Protein AF-A0A2P2HYK1-F1 (afdb_monomer_lite)

Sequence (324 aa):
NAIFKSIALSILTCFVRIEPKISTFYCLIPDLLCIVTDPQLHDNDATLIQDALHCLEGIAAHKSGRQAIISQEGLTTIVDVYMLENFSQEFALKILITIMNAEISDCWLHAPDAFTKLVSHMCQEFCTNQSERKFELCLPLMEVLHSMPNSVPGDDGYEWQKQLHQGLSDIILSKLSKEQRYKGLQLAAVALDNLGATWVVSGGPKGHQLMLIMAHLACVEVRMSLENETFEKIIELASQTTSCYSILENAIKFLVNGAVEMEEKQKQQLYAALKGAFNAVLLFLKSVTEEMFHTSNKSTQLFVCATIRVLGAWLAEETAANKA

Radius of gyration: 22.97 Å; chains: 1; bounding box: 65×46×58 Å

InterPro domains:
  IPR008709 Neurochondrin [PF05536] (3-322)
  IPR008709 Neurochondrin [PTHR13109] (3-321)
  IPR011989 Armadillo-like helical [G3DSA:1.25.10.10] (7-322)
  IPR016024 Armadillo-type fold [SSF48371] (9-285)

pLDDT: mean 88.62, std 10.01, range [41.28, 98.12]

Secondary structure (DSSP, 8-state):
-HHHHHHHHHHHHHHHTSTTSGGGGGGGHHHHHHHHH-HHHHHH-HHHHHHHHHHHHHHHTSHHHHHHHHHTTHHHHHHHHHTT-STTHHHHHHHHHHHHTTSTTTTTTT-HHHHHHHHHHHHHHHHH--STHHHHTHHHHHHHHHT--TTS-SSTT-HHHHHHHHHHHHHHTS---HHHHHHHHHHHHHHHHHHHHHHHHTTHHHHHHHHHHHHHHHHHHHHHHHTT--HHHHHHTHHHHHHHHHHHHHHHHHHHTT-S---HHHHHHHHHHHHHHHHHHHHHHHHHHHTT--TTSHHHHHHHHHHHHHHHHHHHHHHHHTT-

Structure (mmCIF, N/CA/C/O backbone):
data_AF-A0A2P2HYK1-F1
#
_entry.id   AF-A0A2P2HYK1-F1
#
loop_
_atom_site.group_PDB
_atom_site.id
_atom_site.type_symbol
_atom_site.label_atom_id
_atom_site.label_alt_id
_atom_site.label_comp_id
_atom_site.label_asym_id
_atom_site.label_entity_id
_atom_site.label_seq_id
_atom_site.pdbx_PDB_ins_code
_atom_site.Cartn_x
_atom_site.Cartn_y
_atom_site.Cartn_z
_atom_site.occupancy
_atom_site.B_iso_or_equiv
_atom_site.auth_seq_id
_atom_site.auth_comp_id
_atom_site.auth_asym_id
_atom_site.auth_atom_id
_atom_site.pdbx_PDB_model_num
ATOM 1 N N . ASN A 1 1 ? 31.340 1.651 -29.568 1.00 62.81 1 ASN A N 1
ATOM 2 C CA . ASN A 1 1 ? 32.027 2.749 -28.864 1.00 62.81 1 ASN A CA 1
ATOM 3 C C . ASN A 1 1 ? 31.087 3.245 -27.768 1.00 62.81 1 ASN A C 1
ATOM 5 O O . ASN A 1 1 ? 30.179 4.013 -28.062 1.00 62.81 1 ASN A O 1
ATOM 9 N N . ALA A 1 2 ? 31.220 2.666 -26.571 1.00 67.81 2 ALA A N 1
ATOM 10 C CA . ALA A 1 2 ? 30.317 2.823 -25.421 1.00 67.81 2 ALA A CA 1
ATOM 11 C C . ALA A 1 2 ? 30.062 4.292 -25.045 1.00 67.81 2 ALA A C 1
ATOM 13 O O . ALA A 1 2 ? 28.920 4.713 -24.883 1.00 67.81 2 ALA A O 1
ATOM 14 N N . ILE A 1 3 ? 31.125 5.099 -25.072 1.00 75.12 3 ILE A N 1
ATOM 15 C CA . ILE A 1 3 ? 31.099 6.524 -24.720 1.00 75.12 3 ILE A CA 1
ATOM 16 C C . ILE A 1 3 ? 30.088 7.306 -25.571 1.00 75.12 3 ILE A C 1
ATOM 18 O O . ILE A 1 3 ? 29.304 8.085 -25.041 1.00 75.12 3 ILE A O 1
ATOM 22 N N . PHE A 1 4 ? 30.042 7.078 -26.888 1.00 81.44 4 PHE A N 1
ATOM 23 C CA . PHE A 1 4 ? 29.087 7.783 -27.752 1.00 81.44 4 PHE A CA 1
ATOM 24 C C . PHE A 1 4 ? 27.635 7.351 -27.517 1.00 81.44 4 PHE A C 1
ATOM 26 O O . PHE A 1 4 ? 26.737 8.171 -27.689 1.00 81.44 4 PHE A O 1
ATOM 33 N N . LYS A 1 5 ? 27.398 6.095 -27.110 1.00 82.38 5 LYS A N 1
ATOM 34 C CA . LYS A 1 5 ? 26.052 5.620 -26.764 1.00 82.38 5 LYS A CA 1
ATOM 35 C C . LYS A 1 5 ? 25.565 6.263 -25.463 1.00 82.38 5 LYS A C 1
ATOM 37 O O . LYS A 1 5 ? 24.463 6.797 -25.449 1.00 82.38 5 LYS A O 1
ATOM 42 N N . SER A 1 6 ? 26.402 6.290 -24.425 1.00 80.12 6 SER A N 1
ATOM 43 C CA . SER A 1 6 ? 26.075 6.947 -23.149 1.00 80.12 6 SER A CA 1
ATOM 44 C C . SER A 1 6 ? 25.837 8.453 -23.329 1.00 80.12 6 SER A C 1
ATOM 46 O O . SER A 1 6 ? 24.812 8.971 -22.893 1.00 80.12 6 SER A O 1
ATOM 48 N N . ILE A 1 7 ? 26.682 9.157 -24.099 1.00 84.25 7 ILE A N 1
ATOM 49 C CA . ILE A 1 7 ? 26.448 10.577 -24.424 1.00 84.25 7 ILE A CA 1
ATOM 50 C C . ILE A 1 7 ? 25.109 10.766 -25.155 1.00 84.25 7 ILE A C 1
ATOM 52 O O . ILE A 1 7 ? 24.359 11.688 -24.833 1.00 84.25 7 ILE A O 1
ATOM 56 N N . ALA A 1 8 ? 24.788 9.903 -26.124 1.00 85.75 8 ALA A N 1
ATOM 57 C CA . ALA A 1 8 ? 23.521 9.982 -26.846 1.00 85.75 8 ALA A CA 1
ATOM 58 C C . ALA A 1 8 ? 22.312 9.784 -25.916 1.00 85.75 8 ALA A C 1
ATOM 60 O O . ALA A 1 8 ? 21.354 10.549 -26.015 1.00 85.75 8 ALA A O 1
ATOM 61 N N . LEU A 1 9 ? 22.367 8.823 -24.987 1.00 85.69 9 LEU A N 1
ATOM 62 C CA . LEU A 1 9 ? 21.301 8.597 -24.006 1.00 85.69 9 LEU A CA 1
ATOM 63 C C . LEU A 1 9 ? 21.205 9.717 -22.963 1.00 85.69 9 LEU A C 1
ATOM 65 O O . LEU A 1 9 ? 20.103 10.122 -22.602 1.00 85.69 9 LEU A O 1
ATOM 69 N N . SER A 1 10 ? 22.328 10.289 -22.534 1.00 83.19 10 SER A N 1
ATOM 70 C CA . SER A 1 10 ? 22.342 11.474 -21.669 1.00 83.19 10 SER A CA 1
ATOM 71 C C . SER A 1 10 ? 21.636 12.660 -22.338 1.00 83.19 10 SER A C 1
ATOM 73 O O . SER A 1 10 ? 20.780 13.309 -21.737 1.00 83.19 10 SER A O 1
ATOM 75 N N . ILE A 1 11 ? 21.935 12.915 -23.617 1.00 83.69 11 ILE A N 1
ATOM 76 C CA . ILE A 1 11 ? 21.257 13.951 -24.409 1.00 83.69 11 ILE A CA 1
ATOM 77 C C . ILE A 1 11 ? 19.768 13.617 -24.568 1.00 83.69 11 ILE A C 1
ATOM 79 O O . ILE A 1 11 ? 18.919 14.492 -24.390 1.00 83.69 11 ILE A O 1
ATOM 83 N N . LEU A 1 12 ? 19.438 12.359 -24.870 1.00 85.25 12 LEU A N 1
ATOM 84 C CA . LEU A 1 12 ? 18.057 11.900 -25.007 1.00 85.25 12 LEU A CA 1
ATOM 85 C C . LEU A 1 12 ? 17.265 12.095 -23.711 1.00 85.25 12 LEU A C 1
ATOM 87 O O . LEU A 1 12 ? 16.146 12.597 -23.771 1.00 85.25 12 LEU A O 1
ATOM 91 N N . THR A 1 13 ? 17.857 11.787 -22.554 1.00 82.12 13 THR A N 1
ATOM 92 C CA . THR A 1 13 ? 17.252 11.970 -21.224 1.00 82.12 13 THR A CA 1
ATOM 93 C C . THR A 1 13 ? 16.791 13.414 -21.015 1.00 82.12 13 THR A C 1
ATOM 95 O O . THR A 1 13 ? 15.691 13.653 -20.516 1.00 82.12 13 THR A O 1
ATOM 98 N N . CYS A 1 14 ? 17.593 14.392 -21.447 1.00 81.38 14 CYS A N 1
ATOM 99 C CA . CYS A 1 14 ? 17.219 15.805 -21.390 1.00 81.38 14 CYS A CA 1
ATOM 100 C C . CYS A 1 14 ? 15.993 16.118 -22.260 1.00 81.38 14 CYS A C 1
ATOM 102 O O . CYS A 1 14 ? 15.148 16.913 -21.860 1.00 81.38 14 CYS A O 1
ATOM 104 N N . PHE A 1 15 ? 15.873 15.493 -23.435 1.00 82.62 15 PHE A N 1
ATOM 105 C CA . PHE A 1 15 ? 14.758 15.733 -24.354 1.00 82.62 15 PHE A CA 1
ATOM 106 C C . PHE A 1 15 ? 13.473 15.015 -23.953 1.00 82.62 15 PHE A C 1
ATOM 108 O O . PHE A 1 15 ? 12.399 15.595 -24.093 1.00 82.62 15 PHE A O 1
ATOM 115 N N . VAL A 1 16 ? 13.555 13.787 -23.432 1.00 82.69 16 VAL A N 1
ATOM 116 C CA . VAL A 1 16 ? 12.356 13.046 -23.007 1.00 82.69 16 VAL A CA 1
ATOM 117 C C . VAL A 1 16 ? 11.699 13.653 -21.771 1.00 82.69 16 VAL A C 1
ATOM 119 O O . VAL A 1 16 ? 10.548 13.357 -21.505 1.00 82.69 16 VAL A O 1
ATOM 122 N N . ARG A 1 17 ? 12.380 14.540 -21.038 1.00 78.25 17 ARG A N 1
ATOM 123 C CA . ARG A 1 17 ? 11.798 15.272 -19.901 1.00 78.25 17 ARG A CA 1
ATOM 124 C C . ARG A 1 17 ? 11.087 16.576 -20.303 1.00 78.25 17 ARG A C 1
ATOM 126 O O . ARG A 1 17 ? 10.569 17.270 -19.432 1.00 78.25 17 ARG A O 1
ATOM 133 N N . ILE A 1 18 ? 11.080 16.945 -21.591 1.00 76.50 18 ILE A N 1
ATOM 134 C CA . ILE A 1 18 ? 10.559 18.231 -22.087 1.00 76.50 18 ILE A CA 1
ATOM 135 C C . ILE A 1 18 ? 9.399 18.004 -23.077 1.00 76.50 18 ILE A C 1
ATOM 137 O O . ILE A 1 18 ? 9.571 17.433 -24.156 1.00 76.50 18 ILE A O 1
ATOM 141 N N . GLU A 1 19 ? 8.208 18.524 -22.761 1.00 69.94 19 GLU A N 1
ATOM 142 C CA . GLU A 1 19 ? 7.095 18.636 -23.721 1.00 69.94 19 GLU A CA 1
ATOM 143 C C . GLU A 1 19 ? 7.349 19.767 -24.741 1.00 69.94 19 GLU A C 1
ATOM 145 O O . GLU A 1 19 ? 7.990 20.760 -24.390 1.00 69.94 19 GLU A O 1
ATOM 150 N N . PRO A 1 20 ? 6.878 19.673 -26.009 1.00 62.88 20 PRO A N 1
ATOM 151 C CA . PRO A 1 20 ? 5.816 18.789 -26.516 1.00 62.88 20 PRO A CA 1
ATOM 152 C C . PRO A 1 20 ? 6.270 17.666 -27.477 1.00 62.88 20 PRO A C 1
ATOM 154 O O . PRO A 1 20 ? 5.433 17.062 -28.142 1.00 62.88 20 PRO A O 1
ATOM 157 N N . LYS A 1 21 ? 7.574 17.386 -27.617 1.00 72.06 21 LYS A N 1
ATOM 158 C CA . LYS A 1 21 ? 8.098 16.471 -28.664 1.00 72.06 21 LYS A CA 1
ATOM 159 C C . LYS A 1 21 ? 8.463 15.066 -28.182 1.00 72.06 21 LYS A C 1
ATOM 161 O O . LYS A 1 21 ? 9.055 14.303 -28.942 1.00 72.06 21 LYS A O 1
ATOM 166 N N . ILE A 1 22 ? 8.105 14.710 -26.951 1.00 80.50 22 ILE A N 1
ATOM 167 C CA . ILE A 1 22 ? 8.463 13.416 -26.365 1.00 80.50 22 ILE A CA 1
ATOM 168 C C . ILE A 1 22 ? 7.938 12.220 -27.178 1.00 80.50 22 ILE A C 1
ATOM 170 O O . ILE A 1 22 ? 8.611 11.198 -27.282 1.00 80.50 22 ILE A O 1
ATOM 174 N N . SER A 1 23 ? 6.775 12.365 -27.818 1.00 83.12 23 SER A N 1
ATOM 175 C CA . SER A 1 23 ? 6.132 11.304 -28.602 1.00 83.12 23 SER A CA 1
ATOM 176 C C . SER A 1 23 ? 6.973 10.807 -29.776 1.00 83.12 23 SER A C 1
ATOM 178 O O . SER A 1 23 ? 6.880 9.637 -30.140 1.00 83.12 23 SER A O 1
ATOM 180 N N . THR A 1 24 ? 7.856 11.648 -30.318 1.00 84.00 24 THR A N 1
ATOM 181 C CA . THR A 1 24 ? 8.813 11.265 -31.365 1.00 84.00 24 THR A CA 1
ATOM 182 C C . THR A 1 24 ? 9.825 10.222 -30.880 1.00 84.00 24 THR A C 1
ATOM 184 O O . THR A 1 24 ? 10.390 9.504 -31.697 1.00 84.00 24 THR A O 1
ATOM 187 N N . PHE A 1 25 ? 10.052 10.117 -29.567 1.00 86.12 25 PHE A N 1
ATOM 188 C CA . PHE A 1 25 ? 11.038 9.209 -28.979 1.00 86.12 25 PHE A CA 1
ATOM 189 C C . PHE A 1 25 ? 10.440 7.882 -28.490 1.00 86.12 25 PHE A C 1
ATOM 191 O O . PHE A 1 25 ? 11.187 7.005 -28.071 1.00 86.12 25 PHE A O 1
ATOM 198 N N . TYR A 1 26 ? 9.119 7.677 -28.573 1.00 90.75 26 TYR A N 1
ATOM 199 C CA . TYR A 1 26 ? 8.491 6.422 -28.126 1.00 90.75 26 TYR A CA 1
ATOM 200 C C . TYR A 1 26 ? 8.853 5.210 -28.987 1.00 90.75 26 TYR A C 1
ATOM 202 O O . TYR A 1 26 ? 8.735 4.080 -28.522 1.00 90.75 26 TYR A O 1
ATOM 210 N N . CYS A 1 27 ? 9.328 5.426 -30.216 1.00 90.31 27 CYS A N 1
ATOM 211 C CA . CYS A 1 27 ? 9.876 4.356 -31.048 1.00 90.31 27 CYS A CA 1
ATOM 212 C C . CYS A 1 27 ? 11.190 3.776 -30.502 1.00 90.31 27 CYS A C 1
ATOM 214 O O . CYS A 1 27 ? 11.568 2.693 -30.925 1.00 90.31 27 CYS A O 1
ATOM 216 N N . LEU A 1 28 ? 11.864 4.473 -29.576 1.00 92.44 28 LEU A N 1
ATOM 217 C CA . LEU A 1 28 ? 13.115 4.027 -28.955 1.00 92.44 28 LEU A CA 1
ATOM 218 C C . LEU A 1 28 ? 12.890 3.141 -27.726 1.00 92.44 28 LEU A C 1
ATOM 220 O O . LEU A 1 28 ? 13.847 2.576 -27.210 1.00 92.44 28 LEU A O 1
ATOM 224 N N . ILE A 1 29 ? 11.653 3.025 -27.229 1.00 95.56 29 ILE A N 1
ATOM 225 C CA . ILE A 1 29 ? 11.339 2.200 -26.054 1.00 95.56 29 ILE A CA 1
ATOM 226 C C . ILE A 1 29 ? 11.861 0.760 -26.209 1.00 95.56 29 ILE A C 1
ATOM 228 O O . ILE A 1 29 ? 12.522 0.310 -25.276 1.00 95.56 29 ILE A O 1
ATOM 232 N N . PRO A 1 30 ? 11.690 0.051 -27.345 1.00 95.81 30 PRO A N 1
ATOM 233 C CA . PRO A 1 30 ? 12.188 -1.317 -27.483 1.00 95.81 30 PRO A CA 1
ATOM 234 C C . PRO A 1 30 ? 13.713 -1.385 -27.377 1.00 95.81 30 PRO A C 1
ATOM 236 O O . PRO A 1 30 ? 14.242 -2.255 -26.695 1.00 95.81 30 PRO A O 1
ATOM 239 N N . ASP A 1 31 ? 14.424 -0.425 -27.977 1.00 94.31 31 ASP A N 1
ATOM 240 C CA . ASP A 1 31 ? 15.885 -0.353 -27.897 1.00 94.31 31 ASP A CA 1
ATOM 241 C C . ASP A 1 31 ? 16.356 -0.097 -26.458 1.00 94.31 31 ASP A C 1
ATOM 243 O O . ASP A 1 31 ? 17.309 -0.722 -25.993 1.00 94.31 31 ASP A O 1
ATOM 247 N N . LEU A 1 32 ? 15.674 0.795 -25.730 1.00 95.38 32 LEU A N 1
ATOM 248 C CA . LEU A 1 32 ? 15.954 1.063 -24.318 1.00 95.38 32 LEU A CA 1
ATOM 249 C C . LEU A 1 32 ? 15.716 -0.186 -23.459 1.00 95.38 32 LEU A C 1
ATOM 251 O O . LEU A 1 32 ? 16.549 -0.508 -22.616 1.00 95.38 32 LEU A O 1
ATOM 255 N N . LEU A 1 33 ? 14.624 -0.914 -23.706 1.00 95.50 33 LEU A N 1
ATOM 256 C CA . LEU A 1 33 ? 14.301 -2.174 -23.032 1.00 95.50 33 LEU A CA 1
ATOM 257 C C . LEU A 1 33 ? 15.344 -3.272 -23.317 1.00 95.50 33 LEU A C 1
ATOM 259 O O . LEU A 1 33 ? 15.739 -4.002 -22.406 1.00 95.50 33 LEU A O 1
ATOM 263 N N . CYS A 1 34 ? 15.857 -3.353 -24.549 1.00 94.00 34 CYS A N 1
ATOM 264 C CA . CYS A 1 34 ? 16.959 -4.254 -24.891 1.00 94.00 34 CYS A CA 1
ATOM 265 C C . CYS A 1 34 ? 18.262 -3.888 -24.167 1.00 94.00 34 CYS A C 1
ATOM 267 O O . CYS A 1 34 ? 18.977 -4.779 -23.722 1.00 94.00 34 CYS A O 1
ATOM 269 N N . ILE A 1 35 ? 18.578 -2.595 -24.024 1.00 93.12 35 ILE A N 1
ATOM 270 C CA . ILE A 1 35 ? 19.793 -2.154 -23.320 1.00 93.12 35 ILE A CA 1
ATOM 271 C C . ILE A 1 35 ? 19.748 -2.561 -21.844 1.00 93.12 35 ILE A C 1
ATOM 273 O O . ILE A 1 35 ? 20.737 -3.068 -21.325 1.00 93.12 35 ILE A O 1
ATOM 277 N N . VAL A 1 36 ? 18.618 -2.354 -21.162 1.00 93.56 36 VAL A N 1
ATOM 278 C CA . VAL A 1 36 ? 18.519 -2.606 -19.711 1.00 93.56 36 VAL A CA 1
ATOM 279 C C . VAL A 1 36 ? 18.476 -4.088 -19.341 1.00 93.56 36 VAL A C 1
ATOM 281 O O . VAL A 1 36 ? 18.631 -4.419 -18.171 1.00 93.56 36 VAL A O 1
ATOM 284 N N . THR A 1 37 ? 18.262 -4.971 -20.317 1.00 91.56 37 THR A N 1
ATOM 285 C CA . THR A 1 37 ? 18.234 -6.426 -20.119 1.00 91.56 37 THR A CA 1
ATOM 286 C C . THR A 1 37 ? 19.481 -7.139 -20.629 1.00 91.56 37 THR A C 1
ATOM 288 O O . THR A 1 37 ? 19.586 -8.350 -20.445 1.00 91.56 37 THR A O 1
ATOM 291 N N . ASP A 1 38 ? 20.429 -6.431 -21.254 1.00 90.19 38 ASP A N 1
ATOM 292 C CA . ASP A 1 38 ? 21.631 -7.038 -21.828 1.00 90.19 38 ASP A CA 1
ATOM 293 C C . ASP A 1 38 ? 22.619 -7.474 -20.724 1.00 90.19 38 ASP A C 1
ATOM 295 O O . ASP A 1 38 ? 23.274 -6.623 -20.106 1.00 90.19 38 ASP A O 1
ATOM 299 N N . PRO A 1 39 ? 22.817 -8.793 -20.507 1.00 84.56 39 PRO A N 1
ATOM 300 C CA . PRO A 1 39 ? 23.724 -9.309 -19.482 1.00 84.56 39 PRO A CA 1
ATOM 301 C C . PRO A 1 39 ? 25.164 -8.824 -19.664 1.00 84.56 39 PRO A C 1
ATOM 303 O O . PRO A 1 39 ? 25.888 -8.649 -18.689 1.00 84.56 39 PRO A O 1
ATOM 306 N N . GLN A 1 40 ? 25.591 -8.582 -20.908 1.00 84.56 40 GLN A N 1
ATOM 307 C CA . GLN A 1 40 ? 26.966 -8.183 -21.208 1.00 84.56 40 GLN A CA 1
ATOM 308 C C . GLN A 1 40 ? 27.266 -6.759 -20.741 1.00 84.56 40 GLN A C 1
ATOM 310 O O . GLN A 1 40 ? 28.427 -6.436 -20.480 1.00 84.56 40 GLN A O 1
ATOM 315 N N . LEU A 1 41 ? 26.246 -5.904 -20.640 1.00 83.25 41 LEU A N 1
ATOM 316 C CA . LEU A 1 41 ? 26.411 -4.522 -20.201 1.00 83.25 41 LEU A CA 1
ATOM 317 C C . LEU A 1 41 ? 26.512 -4.408 -18.679 1.00 83.25 41 LEU A C 1
ATOM 319 O O . LEU A 1 41 ? 27.171 -3.488 -18.203 1.00 83.25 41 LEU A O 1
ATOM 323 N N . HIS A 1 42 ? 25.948 -5.347 -17.914 1.00 76.75 42 HIS A N 1
ATOM 324 C CA . HIS A 1 42 ? 26.009 -5.302 -16.449 1.00 76.75 42 HIS A CA 1
ATOM 325 C C . HIS A 1 42 ? 27.447 -5.353 -15.913 1.00 76.75 42 HIS A C 1
ATOM 327 O O . HIS A 1 42 ? 27.759 -4.640 -14.960 1.00 76.75 42 HIS A O 1
ATOM 333 N N . ASP A 1 43 ? 28.329 -6.112 -16.568 1.00 75.12 43 ASP A N 1
ATOM 334 C CA . ASP A 1 43 ? 29.733 -6.243 -16.159 1.00 75.12 43 ASP A CA 1
ATOM 335 C C . ASP A 1 43 ? 30.660 -5.205 -16.815 1.00 75.12 43 ASP A C 1
ATOM 337 O O . ASP A 1 43 ? 31.726 -4.895 -16.282 1.00 75.12 43 ASP A O 1
ATOM 341 N N . ASN A 1 44 ? 30.278 -4.667 -17.979 1.00 76.81 44 ASN A N 1
ATOM 342 C CA . ASN A 1 44 ? 31.187 -3.893 -18.833 1.00 76.81 44 ASN A CA 1
ATOM 343 C C . ASN A 1 44 ? 30.804 -2.414 -19.008 1.00 76.81 44 ASN A C 1
ATOM 345 O O . ASN A 1 44 ? 31.671 -1.608 -19.345 1.00 76.81 44 ASN A O 1
ATOM 349 N N . ASP A 1 45 ? 29.530 -2.048 -18.832 1.00 82.25 45 ASP A N 1
ATOM 350 C CA . ASP A 1 45 ? 29.010 -0.707 -19.132 1.00 82.25 45 ASP A CA 1
ATOM 351 C C . ASP A 1 45 ? 27.713 -0.403 -18.353 1.00 82.25 45 ASP A C 1
ATOM 353 O O . ASP A 1 45 ? 26.662 -0.086 -18.917 1.00 82.25 45 ASP A O 1
ATOM 357 N N . ALA A 1 46 ? 27.785 -0.491 -17.021 1.00 85.88 46 ALA A N 1
ATOM 358 C CA . ALA A 1 46 ? 26.666 -0.178 -16.124 1.00 85.88 46 ALA A CA 1
ATOM 359 C C . ALA A 1 46 ? 26.112 1.249 -16.322 1.00 85.88 46 ALA A C 1
ATOM 361 O O . ALA A 1 46 ? 24.922 1.495 -16.115 1.00 85.88 46 ALA A O 1
ATOM 362 N N . THR A 1 47 ? 26.956 2.181 -16.775 1.00 87.12 47 THR A N 1
ATOM 363 C CA . THR A 1 47 ? 26.563 3.550 -17.126 1.00 87.12 47 THR A CA 1
ATOM 364 C C . THR A 1 47 ? 25.541 3.595 -18.253 1.00 87.12 47 THR A C 1
ATOM 366 O O . THR A 1 47 ? 24.578 4.353 -18.170 1.00 87.12 47 THR A O 1
ATOM 369 N N . LEU A 1 48 ? 25.691 2.751 -19.277 1.00 89.69 48 LEU A N 1
ATOM 370 C CA . LEU A 1 48 ? 24.750 2.709 -20.391 1.00 89.69 48 LEU A CA 1
ATOM 371 C C . LEU A 1 48 ? 23.369 2.193 -19.959 1.00 89.69 48 LEU A C 1
ATOM 373 O O . LEU A 1 48 ? 22.353 2.726 -20.406 1.00 89.69 48 LEU A O 1
ATOM 377 N N . ILE A 1 49 ? 23.329 1.201 -19.063 1.00 91.50 49 ILE A N 1
ATOM 378 C CA . ILE A 1 49 ? 22.079 0.698 -18.467 1.00 91.50 49 ILE A CA 1
ATOM 379 C C . ILE A 1 49 ? 21.400 1.806 -17.659 1.00 91.50 49 ILE A C 1
ATOM 381 O O . ILE A 1 49 ? 20.207 2.058 -17.830 1.00 91.50 49 ILE A O 1
ATOM 385 N N . GLN A 1 50 ? 22.164 2.501 -16.813 1.00 90.88 50 GLN A N 1
ATOM 386 C CA . GLN A 1 50 ? 21.646 3.601 -16.006 1.00 90.88 50 GLN A CA 1
ATOM 387 C C . GLN A 1 50 ? 21.064 4.721 -16.883 1.00 90.88 50 GLN A C 1
ATOM 389 O O . GLN A 1 50 ? 19.963 5.200 -16.612 1.00 90.88 50 GLN A O 1
ATOM 394 N N . ASP A 1 51 ? 21.756 5.116 -17.953 1.00 90.75 51 ASP A N 1
ATOM 395 C CA . ASP A 1 51 ? 21.270 6.145 -18.876 1.00 90.75 51 ASP A CA 1
ATOM 396 C C . ASP A 1 51 ? 19.984 5.712 -19.606 1.00 90.75 51 ASP A C 1
ATOM 398 O O . ASP A 1 51 ? 19.075 6.523 -19.813 1.00 90.75 51 ASP A O 1
ATOM 402 N N . ALA A 1 52 ? 19.864 4.429 -19.966 1.00 93.94 52 ALA A N 1
ATOM 403 C CA . ALA A 1 52 ? 18.650 3.889 -20.574 1.00 93.94 52 ALA A CA 1
ATOM 404 C C . ALA A 1 52 ? 17.467 3.880 -19.591 1.00 93.94 52 ALA A C 1
ATOM 406 O O . ALA A 1 52 ? 16.357 4.275 -19.957 1.00 93.94 52 ALA A O 1
ATOM 407 N N . LEU A 1 53 ? 17.706 3.515 -18.327 1.00 94.44 53 LEU A N 1
ATOM 408 C CA . LEU A 1 53 ? 16.703 3.589 -17.260 1.00 94.44 53 LEU A CA 1
ATOM 409 C C . LEU A 1 53 ? 16.254 5.032 -17.002 1.00 94.44 53 LEU A C 1
ATOM 411 O O . LEU A 1 53 ? 15.059 5.278 -16.856 1.00 94.44 53 LEU A O 1
ATOM 415 N N . HIS A 1 54 ? 17.168 6.008 -17.030 1.00 92.94 54 HIS A N 1
ATOM 416 C CA . HIS A 1 54 ? 16.815 7.431 -16.927 1.00 92.94 54 HIS A CA 1
ATOM 417 C C . HIS A 1 54 ? 15.955 7.919 -18.092 1.00 92.94 54 HIS A C 1
ATOM 419 O O . HIS A 1 54 ? 15.047 8.730 -17.883 1.00 92.94 54 HIS A O 1
ATOM 425 N N . CYS A 1 55 ? 16.204 7.419 -19.305 1.00 93.75 55 CYS A N 1
ATOM 426 C CA . CYS A 1 55 ? 15.345 7.694 -20.453 1.00 93.75 55 CYS A CA 1
ATOM 427 C C . CYS A 1 55 ? 13.938 7.121 -20.239 1.00 93.75 55 CYS A C 1
ATOM 429 O O . CYS A 1 55 ? 12.956 7.836 -20.439 1.00 93.75 55 CYS A O 1
ATOM 431 N N . LEU A 1 56 ? 13.829 5.862 -19.799 1.00 95.81 56 LEU A N 1
ATOM 432 C CA . LEU A 1 56 ? 12.544 5.216 -19.510 1.00 95.81 56 LEU A CA 1
ATOM 433 C C . LEU A 1 56 ? 11.785 5.925 -18.380 1.00 95.81 56 LEU A C 1
ATOM 435 O O . LEU A 1 56 ? 10.583 6.144 -18.503 1.00 95.81 56 LEU A O 1
ATOM 439 N N . GLU A 1 57 ? 12.479 6.357 -17.325 1.00 94.69 57 GLU A N 1
ATOM 440 C CA . GLU A 1 57 ? 11.904 7.175 -16.253 1.00 94.69 57 GLU A CA 1
ATOM 441 C C . GLU A 1 57 ? 11.362 8.505 -16.796 1.00 94.69 57 GLU A C 1
ATOM 443 O O . GLU A 1 57 ? 10.235 8.895 -16.487 1.00 94.69 57 GLU A O 1
ATOM 448 N N . GLY A 1 58 ? 12.138 9.189 -17.643 1.00 92.31 58 GLY A N 1
ATOM 449 C CA . GLY A 1 58 ? 11.705 10.416 -18.308 1.00 92.31 58 GLY A CA 1
ATOM 450 C C . GLY A 1 58 ? 10.461 10.198 -19.171 1.00 92.31 58 GLY A C 1
ATOM 451 O O . GLY A 1 58 ? 9.524 10.984 -19.095 1.00 92.31 58 GLY A O 1
ATOM 452 N N . ILE A 1 59 ? 10.400 9.094 -19.920 1.00 93.81 59 ILE A N 1
ATOM 453 C CA . ILE A 1 59 ? 9.222 8.711 -20.712 1.00 93.81 59 ILE A CA 1
ATOM 454 C C . ILE A 1 59 ? 8.009 8.439 -19.809 1.00 93.81 59 ILE A C 1
ATOM 456 O O . ILE A 1 59 ? 6.921 8.952 -20.080 1.00 93.81 59 ILE A O 1
ATOM 460 N N . ALA A 1 60 ? 8.186 7.685 -18.721 1.00 93.69 60 ALA A N 1
ATOM 461 C CA . ALA A 1 60 ? 7.119 7.327 -17.784 1.00 93.69 60 ALA A CA 1
ATOM 462 C C . ALA A 1 60 ? 6.529 8.537 -17.031 1.00 93.69 60 ALA A C 1
ATOM 464 O O . ALA A 1 60 ? 5.380 8.491 -16.580 1.00 93.69 60 ALA A O 1
ATOM 465 N N . ALA A 1 61 ? 7.262 9.651 -16.941 1.00 92.00 61 ALA A N 1
ATOM 466 C CA . ALA A 1 61 ? 6.755 10.888 -16.349 1.00 92.00 61 ALA A CA 1
ATOM 467 C C . ALA A 1 61 ? 5.543 11.470 -17.111 1.00 92.00 61 ALA A C 1
ATOM 469 O O . ALA A 1 61 ? 4.731 12.188 -16.523 1.00 92.00 61 ALA A O 1
ATOM 470 N N . HIS A 1 62 ? 5.363 11.125 -18.392 1.00 91.25 62 HIS A N 1
ATOM 471 C CA . HIS A 1 62 ? 4.277 11.633 -19.233 1.00 91.25 62 HIS A CA 1
ATOM 472 C C . HIS A 1 62 ? 3.205 10.572 -19.488 1.00 91.25 62 HIS A C 1
ATOM 474 O O . HIS A 1 62 ? 3.509 9.405 -19.735 1.00 91.25 62 HIS A O 1
ATOM 480 N N . LYS A 1 63 ? 1.930 10.988 -19.526 1.00 91.31 63 LYS A N 1
ATOM 481 C CA . LYS A 1 63 ? 0.789 10.078 -19.745 1.00 91.31 63 LYS A CA 1
ATOM 482 C C . LYS A 1 63 ? 0.924 9.247 -21.019 1.00 91.31 63 LYS A C 1
ATOM 484 O O . LYS A 1 63 ? 0.838 8.025 -20.970 1.00 91.31 63 LYS A O 1
ATOM 489 N N . SER A 1 64 ? 1.183 9.896 -22.151 1.00 91.81 64 SER A N 1
ATOM 490 C CA . SER A 1 64 ? 1.360 9.200 -23.429 1.00 91.81 64 SER A CA 1
ATOM 491 C C . SER A 1 64 ? 2.591 8.287 -23.445 1.00 91.81 64 SER A C 1
ATOM 493 O O . SER A 1 64 ? 2.604 7.302 -24.174 1.00 91.81 64 SER A O 1
ATOM 495 N N . GLY A 1 65 ? 3.604 8.577 -22.621 1.00 93.25 65 GLY A N 1
ATOM 496 C CA . GLY A 1 65 ? 4.806 7.755 -22.502 1.00 93.25 65 GLY A CA 1
ATOM 497 C C . GLY A 1 65 ? 4.550 6.477 -21.715 1.00 93.25 65 GLY A C 1
ATOM 498 O O . GLY A 1 65 ? 4.934 5.406 -22.171 1.00 93.25 65 GLY A O 1
ATOM 499 N N . ARG A 1 66 ? 3.811 6.552 -20.600 1.00 93.62 66 ARG A N 1
ATOM 500 C CA . ARG A 1 66 ? 3.359 5.355 -19.867 1.00 93.62 66 ARG A CA 1
ATOM 501 C C . ARG A 1 66 ? 2.528 4.432 -20.746 1.00 93.62 66 ARG A C 1
ATOM 503 O O . ARG A 1 66 ? 2.791 3.237 -20.793 1.00 93.62 66 ARG A O 1
ATOM 510 N N . GLN A 1 67 ? 1.575 4.995 -21.488 1.00 92.50 67 GLN A N 1
ATOM 511 C CA . GLN A 1 67 ? 0.755 4.233 -22.432 1.00 92.50 67 GLN A CA 1
ATOM 512 C C . GLN A 1 67 ? 1.612 3.563 -23.512 1.00 92.50 67 GLN A C 1
ATOM 514 O O . GLN A 1 67 ? 1.386 2.399 -23.830 1.00 92.50 67 GLN A O 1
ATOM 519 N N . ALA A 1 68 ? 2.632 4.260 -24.027 1.00 93.56 68 ALA A N 1
ATOM 520 C CA . ALA A 1 68 ? 3.572 3.684 -24.981 1.00 93.56 68 ALA A CA 1
ATOM 521 C C . ALA A 1 68 ? 4.379 2.523 -24.370 1.00 93.56 68 ALA A C 1
ATOM 523 O O . ALA A 1 68 ? 4.454 1.466 -24.992 1.00 93.56 68 ALA A O 1
ATOM 524 N N . ILE A 1 69 ? 4.905 2.675 -23.146 1.00 95.00 69 ILE A N 1
ATOM 525 C CA . ILE A 1 69 ? 5.621 1.607 -22.422 1.00 95.00 69 ILE A CA 1
ATOM 526 C C . ILE A 1 69 ? 4.719 0.379 -22.234 1.00 95.00 69 ILE A C 1
ATOM 528 O O . ILE A 1 69 ? 5.141 -0.733 -22.540 1.00 95.00 69 ILE A O 1
ATOM 532 N N . ILE A 1 70 ? 3.472 0.570 -21.786 1.00 93.31 70 ILE A N 1
ATOM 533 C CA . ILE A 1 70 ? 2.503 -0.523 -21.604 1.00 93.31 70 ILE A CA 1
ATOM 534 C C . ILE A 1 70 ? 2.208 -1.213 -22.944 1.00 93.31 70 ILE A C 1
ATOM 536 O O . ILE A 1 70 ? 2.264 -2.436 -23.031 1.00 93.31 70 ILE A O 1
ATOM 540 N N . SER A 1 71 ? 1.946 -0.439 -24.004 1.00 91.62 71 SER A N 1
ATOM 541 C CA . SER A 1 71 ? 1.607 -0.973 -25.334 1.00 91.62 71 SER A CA 1
ATOM 542 C C . SER A 1 71 ? 2.734 -1.765 -26.003 1.00 91.62 71 SER A C 1
ATOM 544 O O . SER A 1 71 ? 2.478 -2.521 -26.934 1.00 91.62 71 SER A O 1
ATOM 546 N N . GLN A 1 72 ? 3.971 -1.578 -25.542 1.00 93.06 72 GLN A N 1
ATOM 547 C CA . GLN A 1 72 ? 5.169 -2.228 -26.068 1.00 93.06 72 GLN A CA 1
ATOM 548 C C . GLN A 1 72 ? 5.728 -3.275 -25.090 1.00 93.06 72 GLN A C 1
ATOM 550 O O . GLN A 1 72 ? 6.929 -3.517 -25.077 1.00 93.06 72 GLN A O 1
ATOM 555 N N . GLU A 1 73 ? 4.872 -3.859 -24.241 1.00 90.56 73 GLU A N 1
ATOM 556 C CA . GLU A 1 73 ? 5.228 -4.929 -23.287 1.00 90.56 73 GLU A CA 1
ATOM 557 C C . GLU A 1 73 ? 6.344 -4.545 -22.291 1.00 90.56 73 GLU A C 1
ATOM 559 O O . GLU A 1 73 ? 7.012 -5.392 -21.691 1.00 90.56 73 GLU A O 1
ATOM 564 N N . GLY A 1 74 ? 6.533 -3.243 -22.056 1.00 94.75 74 GLY A N 1
ATOM 565 C CA . GLY A 1 74 ? 7.617 -2.741 -21.219 1.00 94.75 74 GLY A CA 1
ATOM 566 C C . GLY A 1 74 ? 7.496 -3.137 -19.751 1.00 94.75 74 GLY A C 1
ATOM 567 O O . GLY A 1 74 ? 8.516 -3.305 -19.092 1.00 94.75 74 GLY A O 1
ATOM 568 N N . LEU A 1 75 ? 6.280 -3.352 -19.236 1.00 94.94 75 LEU A N 1
ATOM 569 C CA . LEU A 1 75 ? 6.074 -3.749 -17.838 1.00 94.94 75 LEU A CA 1
ATOM 570 C C . LEU A 1 75 ? 6.734 -5.086 -17.502 1.00 94.94 75 LEU A C 1
ATOM 572 O O . LEU A 1 75 ? 7.432 -5.167 -16.497 1.00 94.94 75 LEU A O 1
ATOM 576 N N . THR A 1 76 ? 6.570 -6.103 -18.350 1.00 95.69 76 THR A N 1
ATOM 577 C CA . THR A 1 76 ? 7.205 -7.416 -18.158 1.00 95.69 76 THR A CA 1
ATOM 578 C C . THR A 1 76 ? 8.720 -7.270 -18.077 1.00 95.69 76 THR A C 1
ATOM 580 O O . THR A 1 76 ? 9.345 -7.757 -17.139 1.00 95.69 76 THR A O 1
ATOM 583 N N . THR A 1 77 ? 9.291 -6.499 -19.002 1.00 96.50 77 THR A N 1
ATOM 584 C CA . THR A 1 77 ? 10.736 -6.261 -19.058 1.00 96.50 77 THR A CA 1
ATOM 585 C C . THR A 1 77 ? 11.239 -5.506 -17.826 1.00 96.50 77 THR A C 1
ATOM 587 O O . THR A 1 77 ? 12.259 -5.863 -17.247 1.00 96.50 77 THR A O 1
ATOM 590 N N . ILE A 1 78 ? 10.527 -4.469 -17.381 1.00 97.19 78 ILE A N 1
ATOM 591 C CA . ILE A 1 78 ? 10.926 -3.688 -16.203 1.00 97.19 78 ILE A CA 1
ATOM 592 C C . ILE A 1 78 ? 10.798 -4.533 -14.924 1.00 97.19 78 ILE A C 1
ATOM 594 O O . ILE A 1 78 ? 11.653 -4.433 -14.043 1.00 97.19 78 ILE A O 1
ATOM 598 N N . VAL A 1 79 ? 9.783 -5.401 -14.828 1.00 97.31 79 VAL A N 1
ATOM 599 C CA . VAL A 1 79 ? 9.691 -6.393 -13.747 1.00 97.31 79 VAL A CA 1
ATOM 600 C C . VAL A 1 79 ? 10.893 -7.334 -13.789 1.00 97.31 79 VAL A C 1
ATOM 602 O O . VAL A 1 79 ? 11.496 -7.562 -12.748 1.00 97.31 79 VAL A O 1
ATOM 605 N N . ASP A 1 80 ? 11.303 -7.825 -14.959 1.00 95.44 80 ASP A N 1
ATOM 606 C CA . ASP A 1 80 ? 12.495 -8.673 -15.081 1.00 95.44 80 ASP A CA 1
ATOM 607 C C . ASP A 1 80 ? 13.770 -7.966 -14.608 1.00 95.44 80 ASP A C 1
ATOM 609 O O . ASP A 1 80 ? 14.557 -8.570 -13.881 1.00 95.44 80 ASP A O 1
ATOM 613 N N . VAL A 1 81 ? 13.938 -6.677 -14.923 1.00 95.31 81 VAL A N 1
ATOM 614 C CA . VAL A 1 81 ? 15.059 -5.865 -14.417 1.00 95.31 81 VAL A CA 1
ATOM 615 C C . VAL A 1 81 ? 15.011 -5.732 -12.891 1.00 95.31 81 VAL A C 1
ATOM 617 O O . VAL A 1 81 ? 16.045 -5.843 -12.234 1.00 95.31 81 VAL A O 1
ATOM 620 N N . TYR A 1 82 ? 13.826 -5.537 -12.305 1.00 96.12 82 TYR A N 1
ATOM 621 C CA . TYR A 1 82 ? 13.662 -5.492 -10.848 1.00 96.12 82 TYR A CA 1
ATOM 622 C C . TYR A 1 82 ? 14.076 -6.818 -10.171 1.00 96.12 82 TYR A C 1
ATOM 624 O O . TYR A 1 82 ? 14.670 -6.797 -9.091 1.00 96.12 82 TYR A O 1
ATOM 632 N N . MET A 1 83 ? 13.852 -7.959 -10.833 1.00 95.12 83 MET A N 1
ATOM 633 C CA . MET A 1 83 ? 14.219 -9.296 -10.330 1.00 95.12 83 MET A CA 1
ATOM 634 C C . MET A 1 83 ? 15.719 -9.594 -10.369 1.00 95.12 83 MET A C 1
ATOM 636 O O . MET A 1 83 ? 16.144 -10.599 -9.805 1.00 95.12 83 MET A O 1
ATOM 640 N N . LEU A 1 84 ? 16.531 -8.765 -11.032 1.00 91.06 84 LEU A N 1
ATOM 641 C CA . LEU A 1 84 ? 17.982 -8.967 -11.083 1.00 91.06 84 LEU A CA 1
ATOM 642 C C . LEU A 1 84 ? 18.684 -8.647 -9.754 1.00 91.06 84 LEU A C 1
ATOM 644 O O . LEU A 1 84 ? 19.871 -8.941 -9.634 1.00 91.06 84 LEU A O 1
ATOM 648 N N . GLU A 1 85 ? 17.988 -8.018 -8.797 1.00 86.06 85 GLU A N 1
ATOM 649 C CA . GLU A 1 85 ? 18.506 -7.680 -7.457 1.00 86.06 85 GLU A CA 1
ATOM 650 C C . GLU A 1 85 ? 19.873 -6.960 -7.478 1.00 86.06 85 GLU A C 1
ATOM 652 O O . GLU A 1 85 ? 20.732 -7.154 -6.618 1.00 86.06 85 GLU A O 1
ATOM 657 N N . ASN A 1 86 ? 20.097 -6.114 -8.486 1.00 89.56 86 ASN A N 1
ATOM 658 C CA . ASN A 1 86 ? 21.337 -5.362 -8.668 1.00 89.56 86 ASN A CA 1
ATOM 659 C C . ASN A 1 86 ? 21.083 -3.843 -8.624 1.00 89.56 86 ASN A C 1
ATOM 661 O O . ASN A 1 86 ? 19.992 -3.388 -8.285 1.00 89.56 86 ASN A O 1
ATOM 665 N N . PHE A 1 87 ? 22.081 -3.035 -9.000 1.00 89.81 87 PHE A N 1
ATOM 666 C CA . PHE A 1 87 ? 21.992 -1.566 -8.984 1.00 89.81 87 PHE A CA 1
ATOM 667 C C . PHE A 1 87 ? 20.808 -0.983 -9.786 1.00 89.81 87 PHE A C 1
ATOM 669 O O . PHE A 1 87 ? 20.422 0.161 -9.564 1.00 89.81 87 PHE A O 1
ATOM 676 N N . SER A 1 88 ? 20.233 -1.745 -10.723 1.00 91.81 88 SER A N 1
ATOM 677 C CA . SER A 1 88 ? 19.096 -1.331 -11.557 1.00 91.81 88 SER A CA 1
ATOM 678 C C . SER A 1 88 ? 17.741 -1.493 -10.859 1.00 91.81 88 SER A C 1
ATOM 680 O O . SER A 1 88 ? 16.746 -0.939 -11.328 1.00 91.81 88 SER A O 1
ATOM 682 N N . GLN A 1 89 ? 17.687 -2.223 -9.740 1.00 92.56 89 GLN A N 1
ATOM 683 C CA . GLN A 1 89 ? 16.440 -2.574 -9.059 1.00 92.56 89 GLN A CA 1
ATOM 684 C C . GLN A 1 89 ? 15.649 -1.336 -8.612 1.00 92.56 89 GLN A C 1
ATOM 686 O O . GLN A 1 89 ? 14.444 -1.254 -8.851 1.00 92.56 89 GLN A O 1
ATOM 691 N N . GLU A 1 90 ? 16.310 -0.348 -8.004 1.00 92.25 90 GLU A N 1
ATOM 692 C CA . GLU A 1 90 ? 15.641 0.868 -7.519 1.00 92.25 90 GLU A CA 1
ATOM 693 C C . GLU A 1 90 ? 15.059 1.708 -8.664 1.00 92.25 90 GLU A C 1
ATOM 695 O O . GLU A 1 90 ? 13.949 2.236 -8.555 1.00 92.25 90 GLU A O 1
ATOM 700 N N . PHE A 1 91 ? 15.770 1.790 -9.792 1.00 94.25 91 PHE A N 1
ATOM 701 C CA . PHE A 1 91 ? 15.292 2.482 -10.988 1.00 94.25 91 PHE A CA 1
ATOM 702 C C . PHE A 1 91 ? 14.068 1.785 -11.580 1.00 94.25 91 PHE A C 1
ATOM 704 O O . PHE A 1 91 ? 13.068 2.442 -11.875 1.00 94.25 91 PHE A O 1
ATOM 711 N N . ALA A 1 92 ? 14.123 0.457 -11.712 1.00 96.62 92 ALA A N 1
ATOM 712 C CA . ALA A 1 92 ? 13.003 -0.335 -12.200 1.00 96.62 92 ALA A CA 1
ATOM 713 C C . ALA A 1 92 ? 11.769 -0.153 -11.306 1.00 96.62 92 ALA A C 1
ATOM 715 O O . ALA A 1 92 ? 10.689 0.161 -11.807 1.00 96.62 92 ALA A O 1
ATOM 716 N N . LEU A 1 93 ? 11.939 -0.240 -9.982 1.00 96.00 93 LEU A N 1
ATOM 717 C CA . LEU A 1 93 ? 10.850 -0.038 -9.028 1.00 96.00 93 LEU A CA 1
ATOM 718 C C . LEU A 1 93 ? 10.233 1.363 -9.143 1.00 96.00 93 LEU A C 1
ATOM 720 O O . LEU A 1 93 ? 9.011 1.500 -9.160 1.00 96.00 93 LEU A O 1
ATOM 724 N N . LYS A 1 94 ? 11.057 2.407 -9.281 1.00 95.88 94 LYS A N 1
ATOM 725 C CA . LYS A 1 94 ? 10.581 3.787 -9.457 1.00 95.88 94 LYS A CA 1
ATOM 726 C C . LYS A 1 94 ? 9.748 3.955 -10.730 1.00 95.88 94 LYS A C 1
ATOM 728 O O . LYS A 1 94 ? 8.710 4.623 -10.698 1.00 95.88 94 LYS A O 1
ATOM 733 N N . ILE A 1 95 ? 10.172 3.348 -11.840 1.00 96.69 95 ILE A N 1
ATOM 734 C CA . ILE A 1 95 ? 9.417 3.366 -13.101 1.00 96.69 95 ILE A CA 1
ATOM 735 C C . ILE A 1 95 ? 8.085 2.623 -12.924 1.00 96.69 95 ILE A C 1
ATOM 737 O O . ILE A 1 95 ? 7.044 3.166 -13.293 1.00 96.69 95 ILE A O 1
ATOM 741 N N . LEU A 1 96 ? 8.097 1.434 -12.307 1.00 96.50 96 LEU A N 1
ATOM 742 C CA . LEU A 1 96 ? 6.884 0.652 -12.036 1.00 96.50 96 LEU A CA 1
ATOM 743 C C . LEU A 1 96 ? 5.883 1.443 -11.193 1.00 96.50 96 LEU A C 1
ATOM 745 O O . LEU A 1 96 ? 4.736 1.582 -11.605 1.00 96.50 96 LEU A O 1
ATOM 749 N N . ILE A 1 97 ? 6.312 2.026 -10.068 1.00 95.12 97 ILE A N 1
ATOM 750 C CA . ILE A 1 97 ? 5.449 2.846 -9.196 1.00 95.12 97 ILE A CA 1
ATOM 751 C C . ILE A 1 97 ? 4.869 4.037 -9.966 1.00 95.12 97 ILE A C 1
ATOM 753 O O . ILE A 1 97 ? 3.678 4.325 -9.863 1.00 95.12 97 ILE A O 1
ATOM 757 N N . THR A 1 98 ? 5.679 4.699 -10.797 1.00 95.00 98 THR A N 1
ATOM 758 C CA . THR A 1 98 ? 5.214 5.822 -11.628 1.00 95.00 98 THR A CA 1
ATOM 759 C C . THR A 1 98 ? 4.105 5.396 -12.594 1.00 95.00 98 THR A C 1
ATOM 761 O O . THR A 1 98 ? 3.162 6.154 -12.822 1.00 95.00 98 THR A O 1
ATOM 764 N N . ILE A 1 99 ? 4.203 4.191 -13.165 1.00 94.31 99 ILE A N 1
ATOM 765 C CA . ILE A 1 99 ? 3.189 3.660 -14.078 1.00 94.31 99 ILE A CA 1
ATOM 766 C C . ILE A 1 99 ? 1.934 3.219 -13.313 1.00 94.31 99 ILE A C 1
ATOM 768 O O . ILE A 1 99 ? 0.834 3.653 -13.659 1.00 94.31 99 ILE A O 1
ATOM 772 N N . MET A 1 100 ? 2.099 2.422 -12.254 1.00 93.31 100 MET A N 1
ATOM 773 C CA . MET A 1 100 ? 1.011 1.881 -11.431 1.00 93.31 100 MET A CA 1
ATOM 774 C C . MET A 1 100 ? 0.128 2.982 -10.837 1.00 93.31 100 MET A C 1
ATOM 776 O O . MET A 1 100 ? -1.091 2.931 -10.980 1.00 93.31 100 MET A O 1
ATOM 780 N N . ASN A 1 101 ? 0.729 4.027 -10.261 1.00 90.00 101 ASN A N 1
ATOM 781 C CA . ASN A 1 101 ? -0.019 5.106 -9.606 1.00 90.00 101 ASN A CA 1
ATOM 782 C C . ASN A 1 101 ? -0.855 5.947 -10.582 1.00 90.00 101 ASN A C 1
ATOM 784 O O . ASN A 1 101 ? -1.766 6.662 -10.164 1.00 90.00 101 ASN A O 1
ATOM 788 N N . ALA A 1 102 ? -0.544 5.894 -11.878 1.00 88.38 102 ALA A N 1
ATOM 789 C CA . ALA A 1 102 ? -1.207 6.702 -12.890 1.00 88.38 102 ALA A CA 1
ATOM 790 C C . ALA A 1 102 ? -2.191 5.917 -13.772 1.00 88.38 102 ALA A C 1
ATOM 792 O O . ALA A 1 102 ? -3.163 6.504 -14.244 1.00 88.38 102 ALA A O 1
ATOM 793 N N . GLU A 1 103 ? -1.956 4.620 -13.989 1.00 84.94 103 GLU A N 1
ATOM 794 C CA . GLU A 1 103 ? -2.743 3.753 -14.881 1.00 84.94 103 GLU A CA 1
ATOM 795 C C . GLU A 1 103 ? -3.368 2.561 -14.108 1.00 84.94 103 GLU A C 1
ATOM 797 O O . GLU A 1 103 ? -3.450 1.444 -14.619 1.00 84.94 103 GLU A O 1
ATOM 802 N N . ILE A 1 104 ? -3.781 2.817 -12.856 1.00 73.06 104 ILE A N 1
ATOM 803 C CA . ILE A 1 104 ? -4.172 1.861 -11.796 1.00 73.06 104 ILE A CA 1
ATOM 804 C C . ILE A 1 104 ? -4.932 0.620 -12.300 1.00 73.06 104 ILE A C 1
ATOM 806 O O . ILE A 1 104 ? -4.504 -0.495 -12.023 1.00 73.06 104 ILE A O 1
ATOM 810 N N . SER A 1 105 ? -6.038 0.777 -13.039 1.00 65.81 105 SER A N 1
ATOM 811 C CA . SER A 1 105 ? -6.906 -0.354 -13.419 1.00 65.81 105 SER A CA 1
ATOM 812 C C . SER A 1 105 ? -6.453 -1.129 -14.659 1.00 65.81 105 SER A C 1
ATOM 814 O O . SER A 1 105 ? -6.860 -2.275 -14.842 1.00 65.81 105 SER A O 1
ATOM 816 N N . ASP A 1 106 ? -5.627 -0.516 -15.509 1.00 73.38 106 ASP A N 1
ATOM 817 C CA . ASP A 1 106 ? -5.383 -1.006 -16.872 1.00 73.38 106 ASP A CA 1
ATOM 818 C C . ASP A 1 106 ? -3.933 -1.456 -17.079 1.00 73.38 106 ASP A C 1
ATOM 820 O O . ASP A 1 106 ? -3.642 -2.172 -18.039 1.00 73.38 106 ASP A O 1
ATOM 824 N N . CYS A 1 107 ? -3.018 -1.070 -16.181 1.00 84.56 107 CYS A N 1
ATOM 825 C CA . CYS A 1 107 ? -1.589 -1.307 -16.368 1.00 84.56 107 CYS A CA 1
ATOM 826 C C . CYS A 1 107 ? -1.244 -2.795 -16.533 1.00 84.56 107 CYS A C 1
ATOM 828 O O . CYS A 1 107 ? -0.444 -3.134 -17.399 1.00 84.56 107 CYS A O 1
ATOM 830 N N . TRP A 1 108 ? -1.905 -3.699 -15.808 1.00 91.19 108 TRP A N 1
ATOM 831 C CA . TRP A 1 108 ? -1.603 -5.136 -15.859 1.00 91.19 108 TRP A CA 1
ATOM 832 C C . TRP A 1 108 ? -2.471 -5.952 -16.820 1.00 91.19 108 TRP A C 1
ATOM 834 O O . TRP A 1 108 ? -2.283 -7.164 -16.907 1.00 91.19 108 TRP A O 1
ATOM 844 N N . LEU A 1 109 ? -3.395 -5.331 -17.565 1.00 86.50 109 LEU A N 1
ATOM 845 C CA . LEU A 1 109 ? -4.359 -6.052 -18.412 1.00 86.50 109 LEU A CA 1
ATOM 846 C C . LEU A 1 109 ? -3.681 -6.996 -19.420 1.00 86.50 109 LEU A C 1
ATOM 848 O O . LEU A 1 109 ? -4.175 -8.090 -19.687 1.00 86.50 109 LEU A O 1
ATOM 852 N N . HIS A 1 110 ? -2.538 -6.574 -19.961 1.00 85.81 110 HIS A N 1
ATOM 853 C CA . HIS A 1 110 ? -1.752 -7.332 -20.937 1.00 85.81 110 HIS A CA 1
ATOM 854 C C . HIS A 1 110 ? -0.520 -8.020 -20.330 1.00 85.81 110 HIS A C 1
ATOM 856 O O . HIS A 1 110 ? 0.251 -8.631 -21.061 1.00 85.81 110 HIS A O 1
ATOM 862 N N . ALA A 1 111 ? -0.326 -7.931 -19.010 1.00 89.62 111 ALA A N 1
ATOM 863 C CA . ALA A 1 111 ? 0.818 -8.513 -18.310 1.00 89.62 111 ALA A CA 1
ATOM 864 C C . ALA A 1 111 ? 0.460 -9.031 -16.894 1.00 89.62 111 ALA A C 1
ATOM 866 O O . ALA A 1 111 ? 1.142 -8.681 -15.926 1.00 89.62 111 ALA A O 1
ATOM 867 N N . PRO A 1 112 ? -0.585 -9.870 -16.729 1.00 90.06 112 PRO A N 1
ATOM 868 C CA . PRO A 1 112 ? -0.988 -10.372 -15.411 1.00 90.06 112 PRO A CA 1
ATOM 869 C C . PRO A 1 112 ? 0.107 -11.219 -14.743 1.00 90.06 112 PRO A C 1
ATOM 871 O O . PRO A 1 112 ? 0.306 -11.129 -13.533 1.00 90.06 112 PRO A O 1
ATOM 874 N N . ASP A 1 113 ? 0.883 -11.973 -15.526 1.00 91.19 113 ASP A N 1
ATOM 875 C CA . ASP A 1 113 ? 1.992 -12.779 -15.005 1.00 91.19 113 ASP A CA 1
ATOM 876 C C . ASP A 1 113 ? 3.120 -11.905 -14.439 1.00 91.19 113 ASP A C 1
ATOM 878 O O . ASP A 1 113 ? 3.737 -12.260 -13.433 1.00 91.19 113 ASP A O 1
ATOM 882 N N . ALA A 1 114 ? 3.364 -10.732 -15.037 1.00 94.00 114 ALA A N 1
ATOM 883 C CA . ALA A 1 114 ? 4.349 -9.774 -14.538 1.00 94.00 114 ALA A CA 1
ATOM 884 C C . ALA A 1 114 ? 3.922 -9.194 -13.181 1.00 94.00 114 ALA A C 1
ATOM 886 O O . ALA A 1 114 ? 4.757 -9.084 -12.281 1.00 94.00 114 ALA A O 1
ATOM 887 N N . PHE A 1 115 ? 2.625 -8.911 -12.996 1.00 93.94 115 PHE A N 1
ATOM 888 C CA . PHE A 1 115 ? 2.074 -8.534 -11.691 1.00 93.94 115 PHE A CA 1
ATOM 889 C C . PHE A 1 115 ? 2.308 -9.636 -10.655 1.00 93.94 115 PHE A C 1
ATOM 891 O O . PHE A 1 115 ? 2.887 -9.378 -9.600 1.00 93.94 115 PHE A O 1
ATOM 898 N N . THR A 1 116 ? 1.904 -10.878 -10.958 1.00 93.12 116 THR A N 1
ATOM 899 C CA . THR A 1 116 ? 2.062 -12.007 -10.030 1.00 93.12 116 THR A CA 1
ATOM 900 C C . THR A 1 116 ? 3.528 -12.238 -9.676 1.00 93.12 116 THR A C 1
ATOM 902 O O . THR A 1 116 ? 3.843 -12.476 -8.509 1.00 93.12 116 THR A O 1
ATOM 905 N N . LYS A 1 117 ? 4.437 -12.118 -10.650 1.00 95.56 117 LYS A N 1
ATOM 906 C CA . LYS A 1 117 ? 5.884 -12.217 -10.433 1.00 95.56 117 LYS A CA 1
ATOM 907 C C . LYS A 1 117 ? 6.387 -11.125 -9.485 1.00 95.56 117 LYS A C 1
ATOM 909 O O . LYS A 1 117 ? 7.072 -11.443 -8.514 1.00 95.56 117 LYS A O 1
ATOM 914 N N . LEU A 1 118 ? 6.008 -9.868 -9.732 1.00 96.88 118 LEU A N 1
ATOM 915 C CA . LEU A 1 118 ? 6.382 -8.716 -8.909 1.00 96.88 118 LEU A CA 1
ATOM 916 C C . LEU A 1 118 ? 5.892 -8.862 -7.464 1.00 96.88 118 LEU A C 1
ATOM 918 O O . LEU A 1 118 ? 6.698 -8.832 -6.535 1.00 96.88 118 LEU A O 1
ATOM 922 N N . VAL A 1 119 ? 4.586 -9.068 -7.273 1.00 96.06 119 VAL A N 1
ATOM 923 C CA . VAL A 1 119 ? 3.991 -9.143 -5.931 1.00 96.06 119 VAL A CA 1
ATOM 924 C C . VAL A 1 119 ? 4.510 -10.349 -5.149 1.00 96.06 119 VAL A C 1
ATOM 926 O O . VAL A 1 119 ? 4.766 -10.227 -3.953 1.00 96.06 119 VAL A O 1
ATOM 929 N N . SER A 1 120 ? 4.742 -11.491 -5.810 1.00 96.50 120 SER A N 1
ATOM 930 C CA . SER A 1 120 ? 5.282 -12.686 -5.147 1.00 96.50 120 SER A CA 1
ATOM 931 C C . SER A 1 120 ? 6.698 -12.462 -4.640 1.00 96.50 120 SER A C 1
ATOM 933 O O . SER A 1 120 ? 6.991 -12.790 -3.493 1.00 96.50 120 SER A O 1
ATOM 935 N N . HIS A 1 121 ? 7.559 -11.852 -5.455 1.00 97.12 121 HIS A N 1
ATOM 936 C CA . HIS A 1 121 ? 8.921 -11.534 -5.045 1.00 97.12 121 HIS A CA 1
ATOM 937 C C . HIS A 1 121 ? 8.947 -10.556 -3.863 1.00 97.12 121 HIS A C 1
ATOM 939 O O . HIS A 1 121 ? 9.595 -10.817 -2.851 1.00 97.12 121 HIS A O 1
ATOM 945 N N . MET A 1 122 ? 8.170 -9.472 -3.940 1.00 97.75 122 MET A N 1
ATOM 946 C CA . MET A 1 122 ? 8.109 -8.472 -2.871 1.00 97.75 122 MET A CA 1
ATOM 947 C C . MET A 1 122 ? 7.525 -9.038 -1.572 1.00 97.75 122 MET A C 1
ATOM 949 O O . MET A 1 122 ? 8.022 -8.729 -0.491 1.00 97.75 122 MET A O 1
ATOM 953 N N . CYS A 1 123 ? 6.494 -9.886 -1.652 1.00 97.94 123 CYS A N 1
ATOM 954 C CA . CYS A 1 123 ? 5.914 -10.532 -0.473 1.00 97.94 123 CYS A CA 1
ATOM 955 C C . CYS A 1 123 ? 6.876 -11.547 0.157 1.00 97.94 123 CYS A C 1
ATOM 957 O O . CYS A 1 123 ? 6.933 -11.646 1.384 1.00 97.94 123 CYS A O 1
ATOM 959 N N . GLN A 1 124 ? 7.661 -12.260 -0.656 1.00 97.69 124 GLN A N 1
ATOM 960 C CA . GLN A 1 124 ? 8.713 -13.151 -0.175 1.00 97.69 124 GLN A CA 1
ATOM 961 C C . GLN A 1 124 ? 9.833 -12.371 0.532 1.00 97.69 124 GLN A C 1
ATOM 963 O O . GLN A 1 124 ? 10.238 -12.750 1.635 1.00 97.69 124 GLN A O 1
ATOM 968 N N . GLU A 1 125 ? 10.318 -11.272 -0.055 1.00 96.81 125 GLU A N 1
ATOM 969 C CA . GLU A 1 125 ? 11.308 -10.395 0.587 1.00 96.81 125 GLU A CA 1
ATOM 970 C C . GLU A 1 125 ? 10.746 -9.847 1.908 1.00 96.81 125 GLU A C 1
ATOM 972 O O . GLU A 1 125 ? 11.372 -9.959 2.959 1.00 96.81 125 GLU A O 1
ATOM 977 N N . PHE A 1 126 ? 9.512 -9.346 1.893 1.00 98.12 126 PHE A N 1
ATOM 978 C CA . PHE A 1 126 ? 8.838 -8.790 3.064 1.00 98.12 126 PHE A CA 1
ATOM 979 C C . PHE A 1 126 ? 8.639 -9.800 4.205 1.00 98.12 126 PHE A C 1
ATOM 981 O O . PHE A 1 126 ? 8.803 -9.459 5.381 1.00 98.12 126 PHE A O 1
ATOM 988 N N . CYS A 1 127 ? 8.294 -11.052 3.896 1.00 96.69 127 CYS A N 1
ATOM 989 C CA . CYS A 1 127 ? 8.070 -12.058 4.930 1.00 96.69 127 CYS A CA 1
ATOM 990 C C . CYS A 1 127 ? 9.384 -12.593 5.521 1.00 96.69 127 CYS A C 1
ATOM 992 O O . CYS A 1 127 ? 9.441 -12.882 6.718 1.00 96.69 127 CYS A O 1
ATOM 994 N N . THR A 1 128 ? 10.453 -12.670 4.722 1.00 96.62 128 THR A N 1
ATOM 995 C CA . THR A 1 128 ? 11.744 -13.234 5.148 1.00 96.62 128 THR A CA 1
ATOM 996 C C . THR A 1 128 ? 12.697 -12.200 5.746 1.00 96.62 128 THR A C 1
ATOM 998 O O . THR A 1 128 ? 13.479 -12.539 6.638 1.00 96.62 128 THR A O 1
ATOM 1001 N N . ASN A 1 129 ? 12.622 -10.937 5.323 1.00 94.81 129 ASN A N 1
ATOM 1002 C CA . ASN A 1 129 ? 13.496 -9.875 5.806 1.00 94.81 129 ASN A CA 1
ATOM 1003 C C . ASN A 1 129 ? 13.088 -9.415 7.218 1.00 94.81 129 ASN A C 1
ATOM 1005 O O . ASN A 1 129 ? 11.911 -9.198 7.509 1.00 94.81 129 ASN A O 1
ATOM 1009 N N . GLN A 1 130 ? 14.073 -9.270 8.109 1.00 92.62 130 GLN A N 1
ATOM 1010 C CA . GLN A 1 130 ? 13.893 -8.828 9.503 1.00 92.62 130 GLN A CA 1
ATOM 1011 C C . GLN A 1 130 ? 14.647 -7.519 9.815 1.00 92.62 130 GLN A C 1
ATOM 1013 O O . GLN A 1 130 ? 14.757 -7.123 10.973 1.00 92.62 130 GLN A O 1
ATOM 1018 N N . SER A 1 131 ? 15.204 -6.863 8.794 1.00 94.44 131 SER A N 1
ATOM 1019 C CA . SER A 1 131 ? 15.898 -5.574 8.907 1.00 94.44 131 SER A CA 1
ATOM 1020 C C . SER A 1 131 ? 14.950 -4.392 8.658 1.00 94.44 131 SER A C 1
ATOM 1022 O O . SER A 1 131 ? 13.764 -4.588 8.389 1.00 94.44 131 SER A O 1
ATOM 1024 N N . GLU A 1 132 ? 15.476 -3.160 8.695 1.00 94.12 132 GLU A N 1
ATOM 1025 C CA . GLU A 1 132 ? 14.705 -1.944 8.372 1.00 94.12 132 GLU A CA 1
ATOM 1026 C C . GLU A 1 132 ? 14.064 -2.011 6.975 1.00 94.12 132 GLU A C 1
ATOM 1028 O O . GLU A 1 132 ? 12.956 -1.511 6.773 1.00 94.12 132 GLU A O 1
ATOM 1033 N N . ARG A 1 133 ? 14.689 -2.755 6.053 1.00 94.06 133 ARG A N 1
ATOM 1034 C CA . ARG A 1 133 ? 14.165 -3.027 4.713 1.00 94.06 133 ARG A CA 1
ATOM 1035 C C . ARG A 1 133 ? 12.734 -3.568 4.727 1.00 94.06 133 ARG A C 1
ATOM 1037 O O . ARG A 1 133 ? 11.940 -3.196 3.870 1.00 94.06 133 ARG A O 1
ATOM 1044 N N . LYS A 1 134 ? 12.358 -4.384 5.721 1.00 96.12 134 LYS A N 1
ATOM 1045 C CA . LYS A 1 134 ? 10.981 -4.890 5.864 1.00 96.12 134 LYS A CA 1
ATOM 1046 C C . LYS A 1 134 ? 9.961 -3.748 5.931 1.00 96.12 134 LYS A C 1
ATOM 1048 O O . LYS A 1 134 ? 8.889 -3.842 5.342 1.00 96.12 134 LYS A O 1
ATOM 1053 N N . PHE A 1 135 ? 10.297 -2.667 6.631 1.00 96.56 135 PHE A N 1
ATOM 1054 C CA . PHE A 1 135 ? 9.431 -1.499 6.776 1.00 96.56 135 PHE A CA 1
ATOM 1055 C C . PHE A 1 135 ? 9.478 -0.584 5.550 1.00 96.56 135 PHE A C 1
ATOM 1057 O O . PHE A 1 135 ? 8.468 0.031 5.213 1.00 96.56 135 PHE A O 1
ATOM 1064 N N . GLU A 1 136 ? 10.621 -0.505 4.867 1.00 95.25 136 GLU A N 1
ATOM 1065 C CA . GLU A 1 136 ? 10.758 0.218 3.595 1.00 95.25 136 GLU A CA 1
ATOM 1066 C C . GLU A 1 136 ? 9.916 -0.412 2.479 1.00 95.25 136 GLU A C 1
ATOM 1068 O O . GLU A 1 136 ? 9.384 0.309 1.639 1.00 95.25 136 GLU A O 1
ATOM 1073 N N . LEU A 1 137 ? 9.735 -1.738 2.505 1.00 96.69 137 LEU A N 1
ATOM 1074 C CA . LEU A 1 137 ? 8.896 -2.473 1.554 1.00 96.69 137 LEU A CA 1
ATOM 1075 C C . LEU A 1 137 ? 7.397 -2.190 1.701 1.00 96.69 137 LEU A C 1
ATOM 1077 O O . LEU A 1 137 ? 6.657 -2.426 0.746 1.00 96.69 137 LEU A O 1
ATOM 1081 N N . CYS A 1 138 ? 6.933 -1.666 2.844 1.00 97.31 138 CYS A N 1
ATOM 1082 C CA . CYS A 1 138 ? 5.506 -1.418 3.059 1.00 97.31 138 CYS A CA 1
ATOM 1083 C C . CYS A 1 138 ? 4.912 -0.484 2.001 1.00 97.31 138 CYS A C 1
ATOM 1085 O O . CYS A 1 138 ? 3.846 -0.773 1.467 1.00 97.31 138 CYS A O 1
ATOM 1087 N N . LEU A 1 139 ? 5.603 0.611 1.673 1.00 95.19 139 LEU A N 1
ATOM 1088 C CA . LEU A 1 139 ? 5.090 1.596 0.722 1.00 95.19 139 LEU A CA 1
ATOM 1089 C C . LEU A 1 139 ? 5.064 1.051 -0.718 1.00 95.19 139 LEU A C 1
ATOM 1091 O O . LEU A 1 139 ? 3.998 1.083 -1.323 1.00 95.19 139 LEU A O 1
ATOM 1095 N N . PRO A 1 140 ? 6.148 0.469 -1.264 1.00 96.19 140 PRO A N 1
ATOM 1096 C CA . PRO A 1 140 ? 6.099 -0.191 -2.566 1.00 96.19 140 PRO A CA 1
ATOM 1097 C C . PRO A 1 140 ? 5.032 -1.291 -2.663 1.00 96.19 140 PRO A C 1
ATOM 1099 O O . PRO A 1 140 ? 4.349 -1.383 -3.679 1.00 96.19 140 PRO A O 1
ATOM 1102 N N . LEU A 1 141 ? 4.848 -2.102 -1.613 1.00 97.62 141 LEU A N 1
ATOM 1103 C CA . LEU A 1 141 ? 3.796 -3.123 -1.580 1.00 97.62 141 LEU A CA 1
ATOM 1104 C C . LEU A 1 141 ? 2.392 -2.513 -1.631 1.00 97.62 141 LEU A C 1
ATOM 1106 O O . LEU A 1 141 ? 1.529 -3.060 -2.312 1.00 97.62 141 LEU A O 1
ATOM 1110 N N . MET A 1 142 ? 2.158 -1.385 -0.953 1.00 95.88 142 MET A N 1
ATOM 1111 C CA . MET A 1 142 ? 0.884 -0.668 -1.055 1.00 95.88 142 MET A CA 1
ATOM 1112 C C . MET A 1 142 ? 0.596 -0.247 -2.499 1.00 95.88 142 MET A C 1
ATOM 1114 O O . MET A 1 142 ? -0.517 -0.456 -2.969 1.00 95.88 142 MET A O 1
ATOM 1118 N N . GLU A 1 143 ? 1.586 0.291 -3.216 1.00 94.69 143 GLU A N 1
ATOM 1119 C CA . GLU A 1 143 ? 1.397 0.726 -4.610 1.00 94.69 143 GLU A CA 1
ATOM 1120 C C . GLU A 1 143 ? 1.110 -0.449 -5.548 1.00 94.69 143 GLU A C 1
ATOM 1122 O O . GLU A 1 143 ? 0.229 -0.366 -6.404 1.00 94.69 143 GLU A O 1
ATOM 1127 N N . VAL A 1 144 ? 1.787 -1.583 -5.340 1.00 94.81 144 VAL A N 1
ATOM 1128 C CA . VAL A 1 144 ? 1.494 -2.811 -6.088 1.00 94.81 144 VAL A CA 1
ATOM 1129 C C . VAL A 1 144 ? 0.071 -3.291 -5.805 1.00 94.81 144 VAL A C 1
ATOM 1131 O O . VAL A 1 144 ? -0.664 -3.571 -6.749 1.00 94.81 144 VAL A O 1
ATOM 1134 N N . LEU A 1 145 ? -0.355 -3.329 -4.540 1.00 93.75 145 LEU A N 1
ATOM 1135 C CA . LEU A 1 145 ? -1.710 -3.749 -4.168 1.00 93.75 145 LEU A CA 1
ATOM 1136 C C . LEU A 1 145 ? -2.790 -2.813 -4.721 1.00 93.75 145 LEU A C 1
ATOM 1138 O O . LEU A 1 145 ? -3.799 -3.302 -5.213 1.00 93.75 145 LEU A O 1
ATOM 1142 N N . HIS A 1 146 ? -2.580 -1.493 -4.711 1.00 91.69 146 HIS A N 1
ATOM 1143 C CA . HIS A 1 146 ? -3.519 -0.548 -5.325 1.00 91.69 146 HIS A CA 1
ATOM 1144 C C . HIS A 1 146 ? -3.681 -0.768 -6.830 1.00 91.69 146 HIS A C 1
ATOM 1146 O O . HIS A 1 146 ? -4.760 -0.529 -7.364 1.00 91.69 146 HIS A O 1
ATOM 1152 N N . SER A 1 147 ? -2.625 -1.221 -7.508 1.00 91.81 147 SER A N 1
ATOM 1153 C CA . SER A 1 147 ? -2.661 -1.540 -8.937 1.00 91.81 147 SER A CA 1
ATOM 1154 C C . SER A 1 147 ? -3.223 -2.929 -9.253 1.00 91.81 147 SER A C 1
ATOM 1156 O O . SER A 1 147 ? -3.264 -3.310 -10.417 1.00 91.81 147 SER A O 1
ATOM 1158 N N . MET A 1 148 ? -3.618 -3.717 -8.248 1.00 89.38 148 MET A N 1
ATOM 1159 C CA . MET A 1 148 ? -3.997 -5.116 -8.438 1.00 89.38 148 MET A CA 1
ATOM 1160 C C . MET A 1 148 ? -5.124 -5.271 -9.480 1.00 89.38 148 MET A C 1
ATOM 1162 O O . MET A 1 148 ? -6.179 -4.648 -9.345 1.00 89.38 148 MET A O 1
ATOM 1166 N N . PRO A 1 149 ? -4.951 -6.125 -10.510 1.00 84.88 149 PRO A N 1
ATOM 1167 C CA . PRO A 1 149 ? -6.000 -6.346 -11.496 1.00 84.88 149 PRO A CA 1
ATOM 1168 C C . PRO A 1 149 ? -7.196 -7.099 -10.894 1.00 84.88 149 PRO A C 1
ATOM 1170 O O . PRO A 1 149 ? -7.031 -8.064 -10.150 1.00 84.88 149 PRO A O 1
ATOM 1173 N N . ASN A 1 150 ? -8.414 -6.724 -11.304 1.00 79.38 150 ASN A N 1
ATOM 1174 C CA . ASN A 1 150 ? -9.678 -7.324 -10.834 1.00 79.38 150 ASN A CA 1
ATOM 1175 C C . ASN A 1 150 ? -9.784 -8.847 -11.061 1.00 79.38 150 ASN A C 1
ATOM 1177 O O . ASN A 1 150 ? -10.645 -9.503 -10.482 1.00 79.38 150 ASN A O 1
ATOM 1181 N N . SER A 1 151 ? -8.955 -9.409 -11.946 1.00 72.12 151 SER A N 1
ATOM 1182 C CA . SER A 1 151 ? -8.894 -10.847 -12.220 1.00 72.12 151 SER A CA 1
ATOM 1183 C C . SER A 1 151 ? -8.225 -11.652 -11.108 1.00 72.12 151 SER A C 1
ATOM 1185 O O . SER A 1 151 ? -8.333 -12.875 -11.111 1.00 72.12 151 SER A O 1
ATOM 1187 N N . VAL A 1 152 ? -7.509 -11.001 -10.189 1.00 72.69 152 VAL A N 1
ATOM 1188 C CA . VAL A 1 152 ? -6.892 -11.662 -9.040 1.00 72.69 152 VAL A CA 1
ATOM 1189 C C . VAL A 1 152 ? -7.985 -11.890 -7.994 1.00 72.69 152 VAL A C 1
ATOM 1191 O O . VAL A 1 152 ? -8.501 -10.917 -7.444 1.00 72.69 152 VAL A O 1
ATOM 1194 N N . PRO A 1 153 ? -8.394 -13.143 -7.721 1.00 65.44 153 PRO A N 1
ATOM 1195 C CA . PRO A 1 153 ? -9.387 -13.400 -6.691 1.00 65.44 153 PRO A CA 1
ATOM 1196 C C . PRO A 1 153 ? -8.870 -12.926 -5.329 1.00 65.44 153 PRO A C 1
ATOM 1198 O O . PRO A 1 153 ? -7.719 -13.175 -4.972 1.00 65.44 153 PRO A O 1
ATOM 1201 N N . GLY A 1 154 ? -9.747 -12.279 -4.559 1.00 61.62 154 GLY A N 1
ATOM 1202 C CA . GLY A 1 154 ? -9.459 -11.847 -3.187 1.00 61.62 154 GLY A CA 1
ATOM 1203 C C . GLY A 1 154 ? -9.384 -12.991 -2.167 1.00 61.62 154 GLY A C 1
ATOM 1204 O O . GLY A 1 154 ? -9.160 -12.737 -0.991 1.00 61.62 154 GLY A O 1
ATOM 1205 N N . ASP A 1 155 ? -9.588 -14.239 -2.595 1.00 60.84 155 ASP A N 1
ATOM 1206 C CA . ASP A 1 155 ? -9.529 -15.414 -1.722 1.00 60.84 155 ASP A CA 1
ATOM 1207 C C . ASP A 1 155 ? -8.097 -15.956 -1.577 1.00 60.84 155 ASP A C 1
ATOM 1209 O O . ASP A 1 155 ? -7.247 -15.690 -2.427 1.00 60.84 155 ASP A O 1
ATOM 1213 N N . ASP A 1 156 ? -7.854 -16.729 -0.515 1.00 62.12 156 ASP A N 1
ATOM 1214 C CA . ASP A 1 156 ? -6.568 -17.195 0.046 1.00 62.12 156 ASP A CA 1
ATOM 1215 C C . ASP A 1 156 ? -5.731 -18.181 -0.809 1.00 62.12 156 ASP A C 1
ATOM 1217 O O . ASP A 1 156 ? -4.878 -18.928 -0.304 1.00 62.12 156 ASP A O 1
ATOM 1221 N N . GLY A 1 157 ? -5.940 -18.171 -2.124 1.00 68.44 157 GLY A N 1
ATOM 1222 C CA . GLY A 1 157 ? -5.383 -19.149 -3.052 1.00 68.44 157 GLY A CA 1
ATOM 1223 C C . GLY A 1 157 ? -3.899 -18.966 -3.376 1.00 68.44 157 GLY A C 1
ATOM 1224 O O . GLY A 1 157 ? -3.243 -19.945 -3.740 1.00 68.44 157 GLY A O 1
ATOM 1225 N N . TYR A 1 158 ? -3.342 -17.755 -3.249 1.00 83.75 158 TYR A N 1
ATOM 1226 C CA . TYR A 1 158 ? -1.971 -17.481 -3.692 1.00 83.75 158 TYR A CA 1
ATOM 1227 C C . TYR A 1 158 ? -0.948 -17.486 -2.556 1.00 83.75 158 TYR A C 1
ATOM 1229 O O . TYR A 1 158 ? -1.166 -16.954 -1.471 1.00 83.75 158 TYR A O 1
ATOM 1237 N N . GLU A 1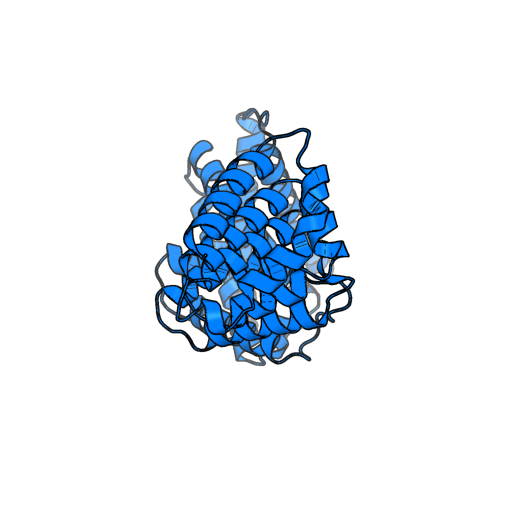 159 ? 0.242 -18.016 -2.841 1.00 92.69 159 GLU A N 1
ATOM 1238 C CA . GLU A 1 159 ? 1.334 -18.060 -1.863 1.00 92.69 159 GLU A CA 1
ATOM 1239 C C . GLU A 1 159 ? 1.769 -16.660 -1.403 1.00 92.69 159 GLU A C 1
ATOM 1241 O O . GLU A 1 159 ? 1.991 -16.435 -0.214 1.00 92.69 159 GLU A O 1
ATOM 1246 N N . TRP A 1 160 ? 1.801 -15.682 -2.312 1.00 95.06 160 TRP A N 1
ATOM 1247 C CA . TRP A 1 160 ? 2.170 -14.307 -1.971 1.00 95.06 160 TRP A CA 1
ATOM 1248 C C . TRP A 1 160 ? 1.197 -13.666 -0.967 1.00 95.06 160 TRP A C 1
ATOM 1250 O O . TRP A 1 160 ? 1.623 -12.894 -0.112 1.00 95.06 160 TRP A O 1
ATOM 1260 N N . GLN A 1 161 ? -0.091 -14.035 -0.989 1.00 94.25 161 GLN A N 1
ATOM 1261 C CA . GLN A 1 161 ? -1.081 -13.558 -0.017 1.00 94.25 161 GLN A CA 1
ATOM 1262 C C . GLN A 1 161 ? -0.789 -14.107 1.386 1.00 94.25 161 GLN A C 1
ATOM 1264 O O . GLN A 1 161 ? -0.933 -13.386 2.376 1.00 94.25 161 GLN A O 1
ATOM 1269 N N . LYS A 1 162 ? -0.345 -15.367 1.486 1.00 94.06 162 LYS A N 1
ATOM 1270 C CA . LYS A 1 162 ? 0.071 -15.986 2.757 1.00 94.06 162 LYS A CA 1
ATOM 1271 C C . LYS A 1 162 ? 1.352 -15.351 3.287 1.00 94.06 162 LYS A C 1
ATOM 1273 O O . LYS A 1 162 ? 1.457 -15.076 4.482 1.00 94.06 162 LYS A O 1
ATOM 1278 N N . GLN A 1 163 ? 2.303 -15.065 2.401 1.00 96.88 163 GLN A N 1
ATOM 1279 C CA . GLN A 1 163 ? 3.543 -14.368 2.741 1.00 96.88 163 GLN A CA 1
ATOM 1280 C C . GLN A 1 163 ? 3.280 -12.933 3.216 1.00 96.88 163 GLN A C 1
ATOM 1282 O O . GLN A 1 163 ? 3.825 -12.528 4.243 1.00 96.88 163 GLN A O 1
ATOM 1287 N N . LEU A 1 164 ? 2.390 -12.196 2.542 1.00 97.12 164 LEU A N 1
ATOM 1288 C CA . LEU A 1 164 ? 1.941 -10.870 2.970 1.00 97.12 164 LEU A CA 1
ATOM 1289 C C . LEU A 1 164 ? 1.289 -10.925 4.357 1.00 97.12 164 LEU A C 1
ATOM 1291 O O . LEU A 1 164 ? 1.654 -10.150 5.242 1.00 97.12 164 LEU A O 1
ATOM 1295 N N . HIS A 1 165 ? 0.378 -11.880 4.573 1.00 95.94 165 HIS A N 1
ATOM 1296 C CA . HIS A 1 165 ? -0.273 -12.092 5.866 1.00 95.94 165 HIS A CA 1
ATOM 1297 C C . HIS A 1 165 ? 0.758 -12.373 6.970 1.00 95.94 165 HIS A C 1
ATOM 1299 O O . HIS A 1 165 ? 0.687 -11.811 8.067 1.00 95.94 165 HIS A O 1
ATOM 1305 N N . GLN A 1 166 ? 1.741 -13.229 6.687 1.00 95.94 166 GLN A N 1
ATOM 1306 C CA . GLN A 1 166 ? 2.805 -13.563 7.627 1.00 95.94 166 GLN A CA 1
ATOM 1307 C C . GLN A 1 166 ? 3.692 -12.348 7.937 1.00 95.94 166 GLN A C 1
ATOM 1309 O O . GLN A 1 166 ? 3.932 -12.063 9.109 1.00 95.94 166 GLN A O 1
ATOM 1314 N N . GLY A 1 167 ? 4.119 -11.587 6.926 1.00 96.81 167 GLY A N 1
ATOM 1315 C CA . GLY A 1 167 ? 4.932 -10.387 7.124 1.00 96.81 167 GLY A CA 1
ATOM 1316 C C . GLY A 1 167 ? 4.201 -9.290 7.908 1.00 96.81 167 GLY A C 1
ATOM 1317 O O . GLY A 1 167 ? 4.786 -8.696 8.815 1.00 96.81 167 GLY A O 1
ATOM 1318 N N . LEU A 1 168 ? 2.906 -9.076 7.643 1.00 97.00 168 LEU A N 1
ATOM 1319 C CA . LEU A 1 168 ? 2.072 -8.155 8.423 1.00 97.00 168 LEU A CA 1
ATOM 1320 C C . LEU A 1 168 ? 1.869 -8.644 9.851 1.00 97.00 168 LEU A C 1
ATOM 1322 O O . LEU A 1 168 ? 1.958 -7.845 10.781 1.00 97.00 168 LEU A O 1
ATOM 1326 N N . SER A 1 169 ? 1.651 -9.946 10.042 1.00 95.88 169 SER A N 1
ATOM 1327 C CA . SER A 1 169 ? 1.575 -10.536 11.377 1.00 95.88 169 SER A CA 1
ATOM 1328 C C . SER A 1 169 ? 2.841 -10.248 12.177 1.00 95.88 169 SER A C 1
ATOM 1330 O O . SER A 1 169 ? 2.756 -9.847 13.334 1.00 95.88 169 SER A O 1
ATOM 1332 N N . ASP A 1 170 ? 4.012 -10.408 11.565 1.00 95.06 170 ASP A N 1
ATOM 1333 C CA . ASP A 1 170 ? 5.287 -10.163 12.236 1.00 95.06 170 ASP A CA 1
ATOM 1334 C C . ASP A 1 170 ? 5.456 -8.694 12.633 1.00 95.06 170 ASP A C 1
ATOM 1336 O O . ASP A 1 170 ? 6.032 -8.416 13.680 1.00 95.06 170 ASP A O 1
ATOM 1340 N N . ILE A 1 171 ? 4.932 -7.748 11.847 1.00 95.88 171 ILE A N 1
ATOM 1341 C CA . ILE A 1 171 ? 4.969 -6.320 12.187 1.00 95.88 171 ILE A CA 1
ATOM 1342 C C . ILE A 1 171 ? 3.945 -5.992 13.279 1.00 95.88 171 ILE A C 1
ATOM 1344 O O . ILE A 1 171 ? 4.303 -5.484 14.340 1.00 95.88 171 ILE A O 1
ATOM 1348 N N . ILE A 1 172 ? 2.667 -6.287 13.037 1.00 95.50 172 ILE A N 1
ATOM 1349 C CA . ILE A 1 172 ? 1.551 -5.845 13.882 1.00 95.50 172 ILE A CA 1
ATOM 1350 C C . ILE A 1 172 ? 1.561 -6.517 15.258 1.00 95.50 172 ILE A C 1
ATOM 1352 O O . ILE A 1 172 ? 1.222 -5.881 16.257 1.00 95.50 172 ILE A O 1
ATOM 1356 N N . LEU A 1 173 ? 1.958 -7.789 15.328 1.00 94.44 173 LEU A N 1
ATOM 1357 C CA . LEU A 1 173 ? 1.999 -8.542 16.583 1.00 94.44 173 LEU A CA 1
ATOM 1358 C C . LEU A 1 173 ? 3.290 -8.298 17.381 1.00 94.44 173 LEU A C 1
ATOM 1360 O O . LEU A 1 173 ? 3.386 -8.721 18.534 1.00 94.44 173 LEU A O 1
ATOM 1364 N N . SER A 1 174 ? 4.274 -7.609 16.797 1.00 93.25 174 SER A N 1
ATOM 1365 C CA . SER A 1 174 ? 5.534 -7.284 17.461 1.00 93.25 174 SER A CA 1
ATOM 1366 C C . SER A 1 174 ? 5.475 -5.968 18.230 1.00 93.25 174 SER A C 1
ATOM 1368 O O . SER A 1 174 ? 4.719 -5.040 17.935 1.00 93.25 174 SER A O 1
ATOM 1370 N N . LYS A 1 175 ? 6.354 -5.847 19.227 1.00 90.44 175 LYS A N 1
ATOM 1371 C CA . LYS A 1 175 ? 6.549 -4.596 19.960 1.00 90.44 175 LYS A CA 1
ATOM 1372 C C . LYS A 1 175 ? 7.473 -3.665 19.171 1.00 90.44 175 LYS A C 1
ATOM 1374 O O . LYS A 1 175 ? 8.688 -3.736 19.315 1.00 90.44 175 LYS A O 1
ATOM 1379 N N . LEU A 1 176 ? 6.881 -2.787 18.367 1.00 88.31 176 LEU A N 1
ATOM 1380 C CA . LEU A 1 176 ? 7.599 -1.854 17.491 1.00 88.31 176 LEU A CA 1
ATOM 1381 C C . LEU A 1 176 ? 7.454 -0.387 17.913 1.00 88.31 176 LEU A C 1
ATOM 1383 O O . LEU A 1 176 ? 6.591 -0.037 18.732 1.00 88.31 176 LEU A O 1
ATOM 1387 N N . SER A 1 177 ? 8.293 0.471 17.319 1.00 91.25 177 SER A N 1
ATOM 1388 C CA . SER A 1 177 ? 8.175 1.929 17.421 1.00 91.25 177 SER A CA 1
ATOM 1389 C C . SER A 1 177 ? 6.864 2.428 16.794 1.00 91.25 177 SER A C 1
ATOM 1391 O O . SER A 1 177 ? 6.219 1.716 16.019 1.00 91.25 177 SER A O 1
ATOM 1393 N N . LYS A 1 178 ? 6.457 3.666 17.117 1.00 89.50 178 LYS A N 1
ATOM 1394 C CA . LYS A 1 178 ? 5.251 4.281 16.532 1.00 89.50 178 LYS A CA 1
ATOM 1395 C C . LYS A 1 178 ? 5.341 4.340 15.002 1.00 89.50 178 LYS A C 1
ATOM 1397 O O . LYS A 1 178 ? 4.382 3.985 14.328 1.00 89.50 178 LYS A O 1
ATOM 1402 N N . GLU A 1 179 ? 6.498 4.728 14.468 1.00 91.62 179 GLU A N 1
ATOM 1403 C CA . GLU A 1 179 ? 6.720 4.848 13.023 1.00 91.62 179 GLU A CA 1
ATOM 1404 C C . GLU A 1 179 ? 6.641 3.491 12.307 1.00 91.62 179 GLU A C 1
ATOM 1406 O O . GLU A 1 179 ? 5.921 3.346 11.323 1.00 91.62 179 GLU A O 1
ATOM 1411 N N . GLN A 1 180 ? 7.328 2.470 12.824 1.00 93.12 180 GLN A N 1
ATOM 1412 C CA . GLN A 1 180 ? 7.330 1.131 12.222 1.00 93.12 180 GLN A CA 1
ATOM 1413 C C . GLN A 1 180 ? 5.943 0.480 12.281 1.00 93.12 180 GLN A C 1
ATOM 1415 O O . GLN A 1 180 ? 5.478 -0.098 11.299 1.00 93.12 180 GLN A O 1
ATOM 1420 N N . ARG A 1 181 ? 5.245 0.624 13.416 1.00 91.69 181 ARG A N 1
ATOM 1421 C CA . ARG A 1 181 ? 3.854 0.174 13.553 1.00 91.69 181 ARG A CA 1
ATOM 1422 C C . ARG A 1 181 ? 2.953 0.860 12.534 1.00 91.69 181 ARG A C 1
ATOM 1424 O O . ARG A 1 181 ? 2.107 0.203 11.937 1.00 91.69 181 ARG A O 1
ATOM 1431 N N . TYR A 1 182 ? 3.141 2.161 12.335 1.00 92.31 182 TYR A N 1
ATOM 1432 C CA . TYR A 1 182 ? 2.347 2.929 11.393 1.00 92.31 182 TYR A CA 1
ATOM 1433 C C . TYR A 1 182 ? 2.528 2.442 9.949 1.00 92.31 182 TYR A C 1
ATOM 1435 O O . TYR A 1 182 ? 1.530 2.158 9.291 1.00 92.31 182 TYR A O 1
ATOM 1443 N N . LYS A 1 183 ? 3.772 2.226 9.494 1.00 95.62 183 LYS A N 1
ATOM 1444 C CA . LYS A 1 183 ? 4.055 1.627 8.173 1.00 95.62 183 LYS A CA 1
ATOM 1445 C C . LYS A 1 183 ? 3.330 0.284 7.992 1.00 95.62 183 LYS A C 1
ATOM 1447 O O . LYS A 1 183 ? 2.763 0.021 6.936 1.00 95.62 183 LYS A O 1
ATOM 1452 N N . GLY A 1 184 ? 3.298 -0.547 9.039 1.00 96.50 184 GLY A N 1
ATOM 1453 C CA . GLY A 1 184 ? 2.536 -1.800 9.054 1.00 96.50 184 GLY A CA 1
ATOM 1454 C C . GLY A 1 184 ? 1.023 -1.612 8.940 1.00 96.50 184 GLY A C 1
ATOM 1455 O O . GLY A 1 184 ? 0.378 -2.310 8.165 1.00 96.50 184 GLY A O 1
ATOM 1456 N N . LEU A 1 185 ? 0.451 -0.663 9.689 1.00 96.56 185 LEU A N 1
ATOM 1457 C CA . LEU A 1 185 ? -0.986 -0.370 9.652 1.00 96.56 185 LEU A CA 1
ATOM 1458 C C . LEU A 1 185 ? -1.426 0.199 8.297 1.00 96.56 185 LEU A C 1
ATOM 1460 O O . LEU A 1 185 ? -2.503 -0.151 7.828 1.00 96.56 185 LEU A O 1
ATOM 1464 N N . GLN A 1 186 ? -0.609 1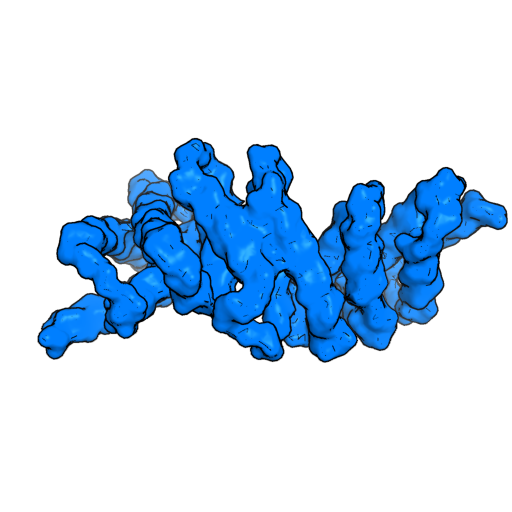.029 7.643 1.00 97.06 186 GLN A N 1
ATOM 1465 C CA . GLN A 1 186 ? -0.922 1.513 6.294 1.00 97.06 186 GLN A CA 1
ATOM 1466 C C . GLN A 1 186 ? -0.991 0.366 5.284 1.00 97.06 186 GLN A C 1
ATOM 1468 O O . GLN A 1 186 ? -1.977 0.250 4.559 1.00 97.06 186 GLN A O 1
ATOM 1473 N N . LEU A 1 187 ? 0.012 -0.519 5.279 1.00 98.00 187 LEU A N 1
ATOM 1474 C CA . LEU A 1 187 ? -0.004 -1.691 4.407 1.00 98.00 187 LEU A CA 1
ATOM 1475 C C . LEU A 1 187 ? -1.191 -2.611 4.726 1.00 98.00 187 LEU A C 1
ATOM 1477 O O . LEU A 1 187 ? -1.848 -3.098 3.812 1.00 98.00 187 LEU A O 1
ATOM 1481 N N . ALA A 1 188 ? -1.504 -2.813 6.008 1.00 96.88 188 ALA A N 1
ATOM 1482 C CA . ALA A 1 188 ? -2.650 -3.612 6.425 1.00 96.88 188 ALA A CA 1
ATOM 1483 C C . ALA A 1 188 ? -3.990 -3.032 5.951 1.00 96.88 188 ALA A C 1
ATOM 1485 O O . ALA A 1 188 ? -4.853 -3.789 5.516 1.00 96.88 188 ALA A O 1
ATOM 1486 N N . ALA A 1 189 ? -4.162 -1.708 6.010 1.00 96.94 189 ALA A N 1
ATOM 1487 C CA . ALA A 1 189 ? -5.354 -1.030 5.508 1.00 96.94 189 ALA A CA 1
ATOM 1488 C C . ALA A 1 189 ? -5.546 -1.282 4.005 1.00 96.94 189 ALA A C 1
ATOM 1490 O O . ALA A 1 189 ? -6.615 -1.716 3.585 1.00 96.94 189 ALA A O 1
ATOM 1491 N N . VAL A 1 190 ? -4.481 -1.101 3.216 1.00 95.56 190 VAL A N 1
ATOM 1492 C CA . VAL A 1 190 ? -4.506 -1.347 1.767 1.00 95.56 190 VAL A CA 1
ATOM 1493 C C . VAL A 1 190 ? -4.752 -2.823 1.454 1.00 95.56 190 VAL A C 1
ATOM 1495 O O . VAL A 1 190 ? -5.548 -3.141 0.573 1.00 95.56 190 VAL A O 1
ATOM 1498 N N . ALA A 1 191 ? -4.115 -3.739 2.185 1.00 94.94 191 ALA A N 1
ATOM 1499 C CA . ALA A 1 191 ? -4.331 -5.171 2.007 1.00 94.94 191 ALA A CA 1
ATOM 1500 C C . ALA A 1 191 ? -5.778 -5.574 2.330 1.00 94.94 191 ALA A C 1
ATOM 1502 O O . ALA A 1 191 ? -6.368 -6.344 1.582 1.00 94.94 191 ALA A O 1
ATOM 1503 N N . LEU A 1 192 ? -6.377 -5.021 3.390 1.00 92.19 192 LEU A N 1
ATOM 1504 C CA . LEU A 1 192 ? -7.784 -5.244 3.732 1.00 92.19 192 LEU A CA 1
ATOM 1505 C C . LEU A 1 192 ? -8.741 -4.715 2.664 1.00 92.19 192 LEU A C 1
ATOM 1507 O O . LEU A 1 192 ? -9.698 -5.405 2.325 1.00 92.19 192 LEU A O 1
ATOM 1511 N N . ASP A 1 193 ? -8.484 -3.527 2.122 1.00 91.06 193 ASP A N 1
ATOM 1512 C CA . ASP A 1 193 ? -9.348 -2.929 1.101 1.00 91.06 193 ASP A CA 1
ATOM 1513 C C . ASP A 1 193 ? -9.301 -3.706 -0.229 1.00 91.06 193 ASP A C 1
ATOM 1515 O O . ASP A 1 193 ? -10.302 -3.750 -0.945 1.00 91.06 193 ASP A O 1
ATOM 1519 N N . ASN A 1 194 ? -8.178 -4.371 -0.535 1.00 90.44 194 ASN A N 1
ATOM 1520 C CA . ASN A 1 194 ? -7.993 -5.139 -1.772 1.00 90.44 194 ASN A CA 1
ATOM 1521 C C . ASN A 1 194 ? -8.315 -6.640 -1.639 1.00 90.44 194 ASN A C 1
ATOM 1523 O O . ASN A 1 194 ? -8.873 -7.229 -2.560 1.00 90.44 194 ASN A O 1
ATOM 1527 N N . LEU A 1 195 ? -7.968 -7.275 -0.515 1.00 90.62 195 LEU A N 1
ATOM 1528 C CA . LEU A 1 195 ? -8.115 -8.725 -0.290 1.00 90.62 195 LEU A CA 1
ATOM 1529 C C . LEU A 1 195 ? -9.302 -9.073 0.617 1.00 90.62 195 LEU A C 1
ATOM 1531 O O . LEU A 1 195 ? -9.742 -10.218 0.672 1.00 90.62 195 LEU A O 1
ATOM 1535 N N . GLY A 1 196 ? -9.848 -8.089 1.327 1.00 88.19 196 GLY A N 1
ATOM 1536 C CA . GLY A 1 196 ? -10.971 -8.273 2.234 1.00 88.19 196 GLY A CA 1
ATOM 1537 C C . GLY A 1 196 ? -10.593 -8.887 3.583 1.00 88.19 196 GLY A C 1
ATOM 1538 O O . GLY A 1 196 ? -9.486 -9.367 3.834 1.00 88.19 196 GLY A O 1
ATOM 1539 N N . ALA A 1 197 ? -11.564 -8.877 4.495 1.00 86.00 197 ALA A N 1
ATOM 1540 C CA . ALA A 1 197 ? -11.382 -9.396 5.849 1.00 86.00 197 ALA A CA 1
ATOM 1541 C C . ALA A 1 197 ? -11.284 -10.933 5.907 1.00 86.00 197 ALA A C 1
ATOM 1543 O O . ALA A 1 197 ? -10.680 -11.466 6.837 1.00 86.00 197 ALA A O 1
ATOM 1544 N N . THR A 1 198 ? -11.842 -11.646 4.920 1.00 85.88 198 THR A N 1
ATOM 1545 C CA . THR A 1 198 ? -11.759 -13.115 4.810 1.00 85.88 198 THR A CA 1
ATOM 1546 C C . THR A 1 198 ? -10.322 -13.587 4.628 1.00 85.88 198 THR A C 1
ATOM 1548 O O . THR A 1 198 ? -9.914 -14.542 5.284 1.00 85.88 198 THR A O 1
ATOM 1551 N N . TRP A 1 199 ? -9.527 -12.867 3.831 1.00 90.56 199 TRP A N 1
ATOM 1552 C CA . TRP A 1 199 ? -8.100 -13.136 3.667 1.00 90.56 199 TRP A CA 1
ATOM 1553 C C . TRP A 1 199 ? -7.321 -13.018 4.984 1.00 90.56 199 TRP A C 1
ATOM 1555 O O . TRP A 1 199 ? -6.412 -13.801 5.240 1.00 90.56 199 TRP A O 1
ATOM 1565 N N . VAL A 1 200 ? -7.674 -12.076 5.863 1.00 89.81 200 VAL A N 1
ATOM 1566 C CA . VAL A 1 200 ? -6.982 -11.970 7.157 1.00 89.81 200 VAL A CA 1
ATOM 1567 C C . VAL A 1 200 ? -7.261 -13.192 8.026 1.00 89.81 200 VAL A C 1
ATOM 1569 O O . VAL A 1 200 ? -6.367 -13.687 8.705 1.00 89.81 200 VAL A O 1
ATOM 1572 N N . VAL A 1 201 ? -8.488 -13.710 8.021 1.00 86.81 201 VAL A N 1
ATOM 1573 C CA . VAL A 1 201 ? -8.865 -14.812 8.921 1.00 86.81 201 VAL A CA 1
ATOM 1574 C C . VAL A 1 201 ? -8.633 -16.205 8.362 1.00 86.81 201 VAL A C 1
ATOM 1576 O O . VAL A 1 201 ? -8.611 -17.161 9.140 1.00 86.81 201 VAL A O 1
ATOM 1579 N N . SER A 1 202 ? -8.328 -16.330 7.068 1.00 86.56 202 SER A N 1
ATOM 1580 C CA . SER A 1 202 ? -7.802 -17.576 6.499 1.00 86.56 202 SER A CA 1
ATOM 1581 C C . SER A 1 202 ? -6.482 -18.009 7.155 1.00 86.56 202 SER A C 1
ATOM 1583 O O . SER A 1 202 ? -6.164 -19.196 7.197 1.00 86.56 202 SER A O 1
ATOM 1585 N N . GLY A 1 203 ? -5.765 -17.080 7.802 1.00 84.56 203 GLY A N 1
ATOM 1586 C CA . GLY A 1 203 ? -4.614 -17.361 8.666 1.00 84.56 203 GLY A CA 1
ATOM 1587 C C . GLY A 1 203 ? -4.928 -18.135 9.959 1.00 84.56 203 GLY A C 1
ATOM 1588 O O . GLY A 1 203 ? -4.056 -18.267 10.826 1.00 84.56 203 GLY A O 1
ATOM 1589 N N . GLY A 1 204 ? -6.162 -18.615 10.149 1.00 87.88 204 GLY A N 1
ATOM 1590 C CA . GLY A 1 204 ? -6.575 -19.373 11.328 1.00 87.88 204 GLY A CA 1
ATOM 1591 C C . GLY A 1 204 ? -6.471 -18.538 12.610 1.00 87.88 204 GLY A C 1
ATOM 1592 O O . GLY A 1 204 ? -6.630 -17.317 12.563 1.00 87.88 204 GLY A O 1
ATOM 1593 N N . PRO A 1 205 ? -6.198 -19.131 13.789 1.00 88.44 205 PRO A N 1
ATOM 1594 C CA . PRO A 1 205 ? -6.162 -18.403 15.066 1.00 88.44 205 PRO A CA 1
ATOM 1595 C C . PRO A 1 205 ? -5.236 -17.175 15.076 1.00 88.44 205 PRO A C 1
ATOM 1597 O O . PRO A 1 205 ? -5.541 -16.170 15.718 1.00 88.44 205 PRO A O 1
ATOM 1600 N N . LYS A 1 206 ? -4.127 -17.224 14.326 1.00 89.88 206 LYS A N 1
ATOM 1601 C CA . LYS A 1 206 ? -3.197 -16.096 14.191 1.00 89.88 206 LYS A CA 1
ATOM 1602 C C . LYS A 1 206 ? -3.812 -14.946 13.384 1.00 89.88 206 LYS A C 1
ATOM 1604 O O . LYS A 1 206 ? -3.636 -13.794 13.761 1.00 89.88 206 LYS A O 1
ATOM 1609 N N . GLY A 1 207 ? -4.574 -15.256 12.335 1.00 90.44 207 GLY A N 1
ATOM 1610 C CA . GLY A 1 207 ? -5.333 -14.276 11.551 1.00 90.44 207 GLY A CA 1
ATOM 1611 C C . GLY A 1 207 ? -6.422 -13.573 12.364 1.00 90.44 207 GLY A C 1
ATOM 1612 O O . GLY A 1 207 ? -6.552 -12.351 12.334 1.00 90.44 207 GLY A O 1
ATOM 1613 N N . HIS A 1 208 ? -7.134 -14.328 13.203 1.00 88.56 208 HIS A N 1
ATOM 1614 C CA . HIS A 1 208 ? -8.086 -13.773 14.170 1.00 88.56 208 HIS A CA 1
ATOM 1615 C C . HIS A 1 208 ? -7.418 -12.781 15.123 1.00 88.56 208 HIS A C 1
ATOM 1617 O O . HIS A 1 208 ? -7.876 -11.651 15.293 1.00 88.56 208 HIS A O 1
ATOM 1623 N N . GLN A 1 209 ? -6.300 -13.194 15.722 1.00 90.81 209 GLN A N 1
ATOM 1624 C CA . GLN A 1 209 ? -5.515 -12.339 16.601 1.00 90.81 209 GLN A CA 1
ATOM 1625 C C . GLN A 1 209 ?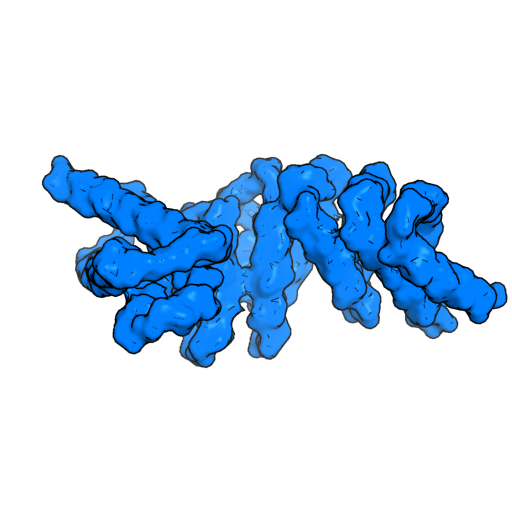 -5.017 -11.083 15.871 1.00 90.81 209 GLN A C 1
ATOM 1627 O O . GLN A 1 209 ? -5.081 -9.988 16.434 1.00 90.81 209 GLN A O 1
ATOM 1632 N N . LEU A 1 210 ? -4.554 -11.231 14.626 1.00 93.00 210 LEU A N 1
ATOM 1633 C CA . LEU A 1 210 ? -4.108 -10.128 13.783 1.00 93.00 210 LEU A CA 1
ATOM 1634 C C . LEU A 1 210 ? -5.232 -9.108 13.565 1.00 93.00 210 LEU A C 1
ATOM 1636 O O . LEU A 1 210 ? -5.030 -7.935 13.867 1.00 93.00 210 LEU A O 1
ATOM 1640 N N . MET A 1 211 ? -6.421 -9.539 13.132 1.00 91.56 211 MET A N 1
ATOM 1641 C CA . MET A 1 211 ? -7.581 -8.658 12.933 1.00 91.56 211 MET A CA 1
ATOM 1642 C C . MET A 1 211 ? -7.928 -7.863 14.199 1.00 91.56 211 MET A C 1
ATOM 1644 O O . MET A 1 211 ? -8.088 -6.642 14.147 1.00 91.56 211 MET A O 1
ATOM 1648 N N . LEU A 1 212 ? -7.984 -8.532 15.356 1.00 90.81 212 LEU A N 1
ATOM 1649 C CA . LEU A 1 212 ? -8.308 -7.879 16.627 1.00 90.81 212 LEU A CA 1
ATOM 1650 C C . LEU A 1 212 ? -7.260 -6.847 17.036 1.00 90.81 212 LEU A C 1
ATOM 1652 O O . LEU A 1 212 ? -7.608 -5.742 17.455 1.00 90.81 212 LEU A O 1
ATOM 1656 N N . ILE A 1 213 ? -5.977 -7.186 16.905 1.00 93.56 213 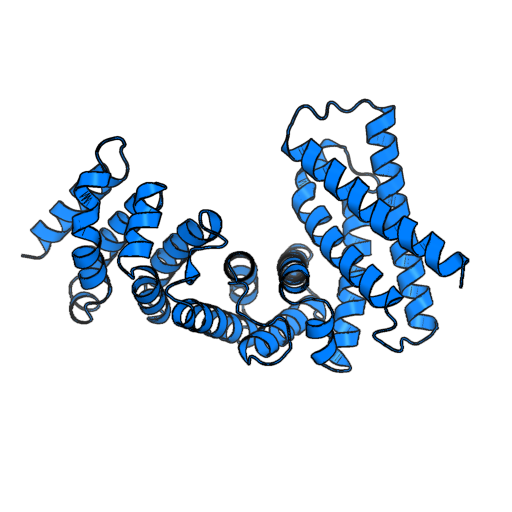ILE A N 1
ATOM 1657 C CA . ILE A 1 213 ? -4.894 -6.265 17.253 1.00 93.56 213 ILE A CA 1
ATOM 1658 C C . ILE A 1 213 ? -4.851 -5.089 16.276 1.00 93.56 213 ILE A C 1
ATOM 1660 O O . ILE A 1 213 ? -4.708 -3.958 16.732 1.00 93.56 213 ILE A O 1
ATOM 1664 N N . MET A 1 214 ? -5.052 -5.307 14.972 1.00 95.06 214 MET A N 1
ATOM 1665 C CA . MET A 1 214 ? -5.164 -4.219 13.993 1.00 95.06 214 MET A CA 1
ATOM 1666 C C . MET A 1 214 ? -6.294 -3.255 14.357 1.00 95.06 214 MET A C 1
ATOM 1668 O O . MET A 1 214 ? -6.064 -2.049 14.408 1.00 95.06 214 MET A O 1
ATOM 1672 N N . ALA A 1 215 ? -7.484 -3.768 14.684 1.00 94.31 215 ALA A N 1
ATOM 1673 C CA . ALA A 1 215 ? -8.620 -2.937 15.071 1.00 94.31 215 ALA A CA 1
ATOM 1674 C C . ALA A 1 215 ? -8.348 -2.146 16.364 1.00 94.31 215 ALA A C 1
ATOM 1676 O O . ALA A 1 215 ? -8.626 -0.947 16.435 1.00 94.31 215 ALA A O 1
ATOM 1677 N N . HIS A 1 216 ? -7.746 -2.780 17.375 1.00 94.69 216 HIS A N 1
ATOM 1678 C CA . HIS A 1 216 ? -7.364 -2.101 18.615 1.00 94.69 216 HIS A CA 1
ATOM 1679 C C . HIS A 1 216 ? -6.305 -1.019 18.396 1.00 94.69 216 HIS A C 1
ATOM 1681 O O . HIS A 1 216 ? -6.446 0.086 18.922 1.00 94.69 216 HIS A O 1
ATOM 1687 N N . LEU A 1 217 ? -5.259 -1.312 17.623 1.00 95.69 217 LEU A N 1
ATOM 1688 C CA . LEU A 1 217 ? -4.218 -0.341 17.297 1.00 95.69 217 LEU A CA 1
ATOM 1689 C C . LEU A 1 217 ? -4.788 0.823 16.485 1.00 95.69 217 LEU A C 1
ATOM 1691 O O . LEU A 1 217 ? -4.506 1.969 16.816 1.00 95.69 217 LEU A O 1
ATOM 1695 N N . ALA A 1 218 ? -5.649 0.553 15.501 1.00 96.94 218 ALA A N 1
ATOM 1696 C CA . ALA A 1 218 ? -6.345 1.588 14.744 1.00 96.94 218 ALA A CA 1
ATOM 1697 C C . ALA A 1 218 ? -7.208 2.477 15.657 1.00 96.94 218 ALA A C 1
ATOM 1699 O O . ALA A 1 218 ? -7.154 3.698 15.536 1.00 96.94 218 ALA A O 1
ATOM 1700 N N . CYS A 1 219 ? -7.929 1.904 16.631 1.00 97.31 219 CYS A N 1
ATOM 1701 C CA . CYS A 1 219 ? -8.674 2.688 17.624 1.00 97.31 219 CYS A CA 1
ATOM 1702 C C . CYS A 1 219 ? -7.750 3.610 18.434 1.00 97.31 219 CYS A C 1
ATOM 1704 O O . CYS A 1 219 ? -8.073 4.777 18.647 1.00 97.31 219 CYS A O 1
ATOM 1706 N N . VAL A 1 220 ? -6.605 3.094 18.893 1.00 95.50 220 VAL A N 1
ATOM 1707 C CA . VAL A 1 220 ? -5.621 3.884 19.648 1.00 95.50 220 VAL A CA 1
ATOM 1708 C C . VAL A 1 220 ? -5.056 5.009 18.787 1.00 95.50 220 VAL A C 1
ATOM 1710 O O . VAL A 1 220 ? -5.049 6.151 19.233 1.00 95.50 220 VAL A O 1
ATOM 1713 N N . GLU A 1 221 ? -4.621 4.724 17.561 1.00 95.56 221 GLU A N 1
ATOM 1714 C CA . GLU A 1 221 ? -4.022 5.734 16.683 1.00 95.56 221 GLU A CA 1
ATOM 1715 C C . GLU A 1 221 ? -5.041 6.795 16.242 1.00 95.56 221 GLU A C 1
ATOM 1717 O O . GLU A 1 221 ? -4.684 7.968 16.181 1.00 95.56 221 GLU A O 1
ATOM 1722 N N . VAL A 1 222 ? -6.315 6.440 16.017 1.00 97.50 222 VAL A N 1
ATOM 1723 C CA . VAL A 1 222 ? -7.387 7.423 15.758 1.00 97.50 222 VAL A CA 1
ATOM 1724 C C . VAL A 1 222 ? -7.537 8.376 16.937 1.00 97.50 222 VAL A C 1
ATOM 1726 O O . VAL A 1 222 ? -7.517 9.588 16.749 1.00 97.50 222 VAL A O 1
ATOM 1729 N N . ARG A 1 223 ? -7.620 7.849 18.163 1.00 97.31 223 ARG A N 1
ATOM 1730 C CA . ARG A 1 223 ? -7.713 8.691 19.363 1.00 97.31 223 ARG A CA 1
ATOM 1731 C C . ARG A 1 223 ? -6.484 9.573 19.517 1.00 97.31 223 ARG A C 1
ATOM 1733 O O . ARG A 1 223 ? -6.626 10.773 19.685 1.00 97.31 223 ARG A O 1
ATOM 1740 N N . MET A 1 224 ? -5.291 9.002 19.372 1.00 94.50 224 MET A N 1
ATOM 1741 C CA . MET A 1 224 ? -4.032 9.746 19.441 1.00 94.50 224 MET A CA 1
ATOM 1742 C C . MET A 1 224 ? -3.883 10.799 18.337 1.00 94.50 224 MET A C 1
ATOM 1744 O O . MET A 1 224 ? -3.093 11.716 18.504 1.00 94.50 224 MET A O 1
ATOM 1748 N N . SER A 1 225 ? -4.581 10.652 17.208 1.00 95.25 225 SER A N 1
ATOM 1749 C CA . SER A 1 225 ? -4.523 11.619 16.108 1.00 95.25 225 SER A CA 1
ATOM 1750 C C . SER A 1 225 ? -5.536 12.750 16.250 1.00 95.25 225 SER A C 1
ATOM 1752 O O . SER A 1 225 ? -5.350 13.774 15.609 1.00 95.25 225 SER A O 1
ATOM 1754 N N . LEU A 1 226 ? -6.613 12.555 17.022 1.00 96.06 226 LEU A N 1
ATOM 1755 C CA . LEU A 1 226 ? -7.749 13.482 17.102 1.00 96.06 226 LEU A CA 1
ATOM 1756 C C . LEU A 1 226 ? -7.930 14.118 18.488 1.00 96.06 226 LEU A C 1
ATOM 1758 O O . LEU A 1 226 ? -8.376 15.258 18.587 1.00 96.06 226 LEU A O 1
ATOM 1762 N N . GLU A 1 227 ? -7.651 13.387 19.570 1.00 93.81 227 GLU A N 1
ATOM 1763 C CA . GLU A 1 227 ? -7.889 13.854 20.938 1.00 93.81 227 GLU A CA 1
ATOM 1764 C C . GLU A 1 227 ? -6.814 14.858 21.367 1.00 93.81 227 GLU A C 1
ATOM 1766 O O . GLU A 1 227 ? -5.633 14.532 21.412 1.00 93.81 227 GLU A O 1
ATOM 1771 N N . ASN A 1 228 ? -7.244 16.048 21.797 1.00 88.19 228 ASN A N 1
ATOM 1772 C CA . ASN A 1 228 ? -6.378 17.107 22.338 1.00 88.19 228 ASN A CA 1
ATOM 1773 C C . ASN A 1 228 ? -5.293 17.622 21.369 1.00 88.19 228 ASN A C 1
ATOM 1775 O O . ASN A 1 228 ? -4.321 18.227 21.819 1.00 88.19 228 ASN A O 1
ATOM 1779 N N . GLU A 1 229 ? -5.465 17.412 20.064 1.00 91.75 229 GLU A N 1
ATOM 1780 C CA . GLU A 1 229 ? -4.571 17.920 19.020 1.00 91.75 229 GLU A CA 1
ATOM 1781 C C . GLU A 1 229 ? -5.133 19.200 18.382 1.00 91.75 229 GLU A C 1
ATOM 1783 O O . GLU A 1 229 ? -6.346 19.426 18.366 1.00 91.75 229 GLU A O 1
ATOM 1788 N N . THR A 1 230 ? -4.259 20.056 17.842 1.00 91.12 230 THR A N 1
ATOM 1789 C CA . THR A 1 230 ? -4.711 21.229 17.075 1.00 91.12 230 THR A CA 1
ATOM 1790 C C . THR A 1 230 ? -5.233 20.806 15.706 1.00 91.12 230 THR A C 1
ATOM 1792 O O . THR A 1 230 ? -4.828 19.774 15.169 1.00 91.12 230 THR A O 1
ATOM 1795 N N . PHE A 1 231 ? -6.095 21.622 15.097 1.00 90.00 231 PHE A N 1
ATOM 1796 C CA . PHE A 1 231 ? -6.629 21.326 13.768 1.00 90.00 231 PHE A CA 1
ATOM 1797 C C . PHE A 1 231 ? -5.514 21.116 12.736 1.00 90.00 231 PHE A C 1
ATOM 1799 O O . PHE A 1 231 ? -5.539 20.141 11.992 1.00 90.00 231 PHE A O 1
ATOM 1806 N N . GLU A 1 232 ? -4.485 21.966 12.736 1.00 89.69 232 GLU A N 1
ATOM 1807 C CA . GLU A 1 232 ? -3.336 21.837 11.836 1.00 89.69 232 GLU A CA 1
ATOM 1808 C C . GLU A 1 232 ? -2.638 20.490 12.025 1.00 89.69 232 GLU A C 1
ATOM 1810 O O . GLU A 1 232 ? -2.332 19.812 11.042 1.00 89.69 232 GLU A O 1
ATOM 1815 N N . LYS A 1 233 ? -2.451 20.063 13.282 1.00 93.00 233 LYS A N 1
ATOM 1816 C CA . LYS A 1 233 ? -1.792 18.796 13.582 1.00 93.00 233 LYS A CA 1
ATOM 1817 C C . LYS A 1 233 ? -2.624 17.592 13.152 1.00 93.00 233 LYS A C 1
ATOM 1819 O O . LYS A 1 233 ? -2.082 16.635 12.602 1.00 93.00 233 LYS A O 1
ATOM 1824 N N . ILE A 1 234 ? -3.938 17.661 13.342 1.00 94.19 234 ILE A N 1
ATOM 1825 C CA . ILE A 1 234 ? -4.876 16.642 12.865 1.00 94.19 234 ILE A CA 1
ATOM 1826 C C . ILE A 1 234 ? -4.779 16.504 11.340 1.00 94.19 234 ILE A C 1
ATOM 1828 O O . ILE A 1 234 ? -4.707 15.390 10.821 1.00 94.19 234 ILE A O 1
ATOM 1832 N N . ILE A 1 235 ? -4.727 17.622 10.609 1.00 92.38 235 ILE A N 1
ATOM 1833 C CA . ILE A 1 235 ? -4.608 17.602 9.146 1.00 92.38 235 ILE A CA 1
ATOM 1834 C C . ILE A 1 235 ? -3.257 17.033 8.687 1.00 92.38 235 ILE A C 1
ATOM 1836 O O . ILE A 1 235 ? -3.225 16.296 7.702 1.00 92.38 235 ILE A O 1
ATOM 1840 N N . GLU A 1 236 ? -2.157 17.285 9.403 1.00 92.94 236 GLU A N 1
ATOM 1841 C CA . GLU A 1 236 ? -0.871 16.616 9.133 1.00 92.94 236 GLU A CA 1
ATOM 1842 C C . GLU A 1 236 ? -0.961 15.088 9.287 1.00 92.94 236 GLU A C 1
ATOM 1844 O O . GLU A 1 236 ? -0.316 14.348 8.544 1.00 92.94 236 GLU A O 1
ATOM 1849 N N . LEU A 1 237 ? -1.777 14.608 10.229 1.00 93.69 237 LEU A N 1
ATOM 1850 C CA . LEU A 1 237 ? -1.991 13.185 10.502 1.00 93.69 237 LEU A CA 1
ATOM 1851 C C . LEU A 1 237 ? -3.101 12.557 9.642 1.00 93.69 237 LEU A C 1
ATOM 1853 O O . LEU A 1 237 ? -3.339 11.355 9.742 1.00 93.69 237 LEU A O 1
ATOM 1857 N N . ALA A 1 238 ? -3.745 13.315 8.750 1.00 93.81 238 ALA A N 1
ATOM 1858 C CA . ALA A 1 238 ? -4.927 12.873 8.009 1.00 93.81 238 ALA A CA 1
ATOM 1859 C C . ALA A 1 238 ? -4.729 11.551 7.246 1.00 93.81 238 ALA A C 1
ATOM 1861 O O . ALA A 1 238 ? -5.600 10.680 7.280 1.00 93.81 238 ALA A O 1
ATOM 1862 N N . SER A 1 239 ? -3.580 11.371 6.584 1.00 92.69 239 SER A N 1
ATOM 1863 C CA . SER A 1 239 ? -3.250 10.124 5.869 1.00 92.69 239 SER A CA 1
ATOM 1864 C C . SER A 1 239 ? -3.169 8.925 6.825 1.00 92.69 239 SER A C 1
ATOM 1866 O O . SER A 1 239 ? -3.717 7.849 6.553 1.00 92.69 239 SER A O 1
ATOM 1868 N N . GLN A 1 240 ? -2.575 9.146 8.003 1.00 93.06 240 GLN A N 1
ATOM 1869 C CA . GLN A 1 240 ? -2.456 8.132 9.044 1.00 93.06 240 GLN A CA 1
ATOM 1870 C C . GLN A 1 240 ? -3.808 7.731 9.603 1.00 93.06 240 GLN A C 1
ATOM 1872 O O . GLN A 1 240 ? -4.140 6.544 9.678 1.00 93.06 240 GLN A O 1
ATOM 1877 N N . THR A 1 241 ? -4.600 8.727 9.971 1.00 96.50 241 THR A N 1
ATOM 1878 C CA . THR A 1 241 ? -5.920 8.510 10.542 1.00 96.50 241 THR A CA 1
ATOM 1879 C C . THR A 1 241 ? -6.854 7.851 9.524 1.00 96.50 241 THR A C 1
ATOM 1881 O O . THR A 1 241 ? -7.577 6.924 9.879 1.00 96.50 241 THR A O 1
ATOM 1884 N N . THR A 1 242 ? -6.775 8.230 8.243 1.00 96.62 242 THR A N 1
ATOM 1885 C CA . THR A 1 242 ? -7.587 7.625 7.170 1.00 96.62 242 THR A CA 1
ATOM 1886 C C . THR A 1 242 ? -7.255 6.149 6.954 1.00 96.62 242 THR A C 1
ATOM 1888 O O . THR A 1 242 ? -8.168 5.341 6.808 1.00 96.62 242 THR A O 1
ATOM 1891 N N . SER A 1 243 ? -5.975 5.768 7.016 1.00 96.50 243 SER A N 1
ATOM 1892 C CA . SER A 1 243 ? -5.574 4.353 6.943 1.00 96.50 243 SER A CA 1
ATOM 1893 C C . SER A 1 243 ? -6.183 3.546 8.100 1.00 96.50 243 SER A C 1
ATOM 1895 O O . SER A 1 243 ? -6.694 2.443 7.913 1.00 96.50 243 SER A O 1
ATOM 1897 N N . CYS A 1 244 ? -6.205 4.127 9.304 1.00 97.94 244 CYS A N 1
ATOM 1898 C CA . CYS A 1 244 ? -6.852 3.506 10.458 1.00 97.94 244 CYS A CA 1
ATOM 1899 C C . CYS A 1 244 ? -8.374 3.401 10.273 1.00 97.94 244 CYS A C 1
ATOM 1901 O O . CYS A 1 244 ? -8.956 2.394 10.666 1.00 97.94 244 CYS A O 1
ATOM 1903 N N . TYR A 1 245 ? -9.022 4.385 9.641 1.00 97.56 245 TYR A N 1
ATOM 1904 C CA . TYR A 1 245 ? -10.450 4.312 9.326 1.00 97.56 245 TYR A CA 1
ATOM 1905 C C . TYR A 1 245 ? -10.792 3.124 8.420 1.00 97.56 245 TYR A C 1
ATOM 1907 O O . TYR A 1 245 ? -11.732 2.404 8.748 1.00 97.56 245 TYR A O 1
ATOM 1915 N N . SER A 1 246 ? -10.017 2.857 7.360 1.00 95.56 246 SER A N 1
ATOM 1916 C CA . SER A 1 246 ? -10.220 1.664 6.515 1.00 95.56 246 SER A CA 1
ATOM 1917 C C . SER A 1 246 ? -10.160 0.367 7.331 1.00 95.56 246 SER A C 1
ATOM 1919 O O . SER A 1 246 ? -11.014 -0.507 7.175 1.00 95.56 246 SER A O 1
ATOM 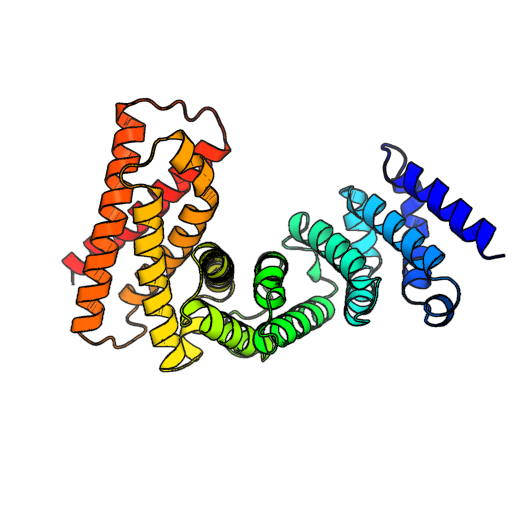1921 N N . ILE A 1 247 ? -9.205 0.246 8.263 1.00 96.19 247 ILE A N 1
ATOM 1922 C CA . ILE A 1 247 ? -9.123 -0.920 9.161 1.00 96.19 247 ILE A CA 1
ATOM 1923 C C . ILE A 1 247 ? -10.386 -1.030 10.020 1.00 96.19 247 ILE A C 1
ATOM 1925 O O . ILE A 1 247 ? -10.964 -2.111 10.117 1.00 96.19 247 ILE A O 1
ATOM 1929 N N . LEU A 1 248 ? -10.824 0.070 10.643 1.00 95.38 248 LEU A N 1
ATOM 1930 C CA . LEU A 1 248 ? -11.996 0.068 11.521 1.00 95.38 248 LEU A CA 1
ATOM 1931 C C . LEU A 1 248 ? -13.277 -0.292 10.769 1.00 95.38 248 LEU A C 1
ATOM 1933 O O . LEU A 1 248 ? -14.073 -1.073 11.275 1.00 95.38 248 LEU A O 1
ATOM 1937 N N . GLU A 1 249 ? -13.474 0.219 9.559 1.00 92.81 249 GLU A N 1
ATOM 1938 C CA . GLU A 1 249 ? -14.644 -0.112 8.743 1.00 92.81 249 GLU A CA 1
ATOM 1939 C C . GLU A 1 249 ? -14.664 -1.584 8.337 1.00 92.81 249 GLU A C 1
ATOM 1941 O O . GLU A 1 249 ? -15.715 -2.224 8.398 1.00 92.81 249 GLU A O 1
ATOM 1946 N N . ASN A 1 250 ? -13.511 -2.138 7.954 1.00 89.31 250 ASN A N 1
ATOM 1947 C CA . ASN A 1 250 ? -13.392 -3.564 7.665 1.00 89.31 250 ASN A CA 1
ATOM 1948 C C . ASN A 1 250 ? -13.631 -4.408 8.924 1.00 89.31 250 ASN A C 1
ATOM 1950 O O . ASN A 1 250 ? -14.375 -5.384 8.860 1.00 89.31 250 ASN A O 1
ATOM 1954 N N . ALA A 1 251 ? -13.093 -4.005 10.077 1.00 88.00 251 ALA A N 1
ATOM 1955 C CA . ALA A 1 251 ? -13.329 -4.678 11.353 1.00 88.00 251 ALA A CA 1
ATOM 1956 C C . ALA A 1 251 ? -14.809 -4.629 11.771 1.00 88.00 251 ALA A C 1
ATOM 1958 O O . ALA A 1 251 ? -15.351 -5.628 12.232 1.00 88.00 251 ALA A O 1
ATOM 1959 N N . ILE A 1 252 ? -15.489 -3.498 11.571 1.00 87.12 252 ILE A N 1
ATOM 1960 C CA . ILE A 1 252 ? -16.920 -3.341 11.854 1.00 87.12 252 ILE A CA 1
ATOM 1961 C C . ILE A 1 252 ? -17.752 -4.280 10.971 1.00 87.12 252 ILE A C 1
ATOM 1963 O O . ILE A 1 252 ? -18.530 -5.073 11.499 1.00 87.12 252 ILE A O 1
ATOM 1967 N N . LYS A 1 253 ? -17.533 -4.268 9.646 1.00 82.00 253 LYS A N 1
ATOM 1968 C CA . LYS A 1 253 ? -18.199 -5.199 8.711 1.00 82.00 253 LYS A CA 1
ATOM 1969 C C . LYS A 1 253 ? -17.965 -6.656 9.110 1.00 82.00 253 LYS A C 1
ATOM 1971 O O . LYS A 1 253 ? -18.865 -7.489 9.047 1.00 82.00 253 LYS A O 1
ATOM 1976 N N . PHE A 1 254 ? -16.742 -6.957 9.530 1.00 75.38 254 PHE A N 1
ATOM 1977 C CA . PHE A 1 254 ? -16.330 -8.287 9.940 1.00 75.38 254 PHE A CA 1
ATOM 1978 C C . PHE A 1 254 ? -17.035 -8.773 11.216 1.00 75.38 254 PHE A C 1
ATOM 1980 O O . PHE A 1 254 ? -17.481 -9.919 11.266 1.00 75.38 254 PHE A O 1
ATOM 1987 N N . LEU A 1 255 ? -17.194 -7.899 12.217 1.00 71.56 255 LEU A N 1
ATOM 1988 C CA . LEU A 1 255 ? -17.935 -8.192 13.449 1.00 71.56 255 LEU A CA 1
ATOM 1989 C C . LEU A 1 255 ? -19.418 -8.468 13.184 1.00 71.56 255 LEU A C 1
ATOM 1991 O O . LEU A 1 255 ? -19.993 -9.373 13.785 1.00 71.56 255 LEU A O 1
ATOM 1995 N N . VAL A 1 256 ? -20.024 -7.692 12.287 1.00 66.75 256 VAL A N 1
ATOM 1996 C CA . VAL A 1 256 ? -21.458 -7.758 11.968 1.00 66.75 256 VAL A CA 1
ATOM 1997 C C . VAL A 1 256 ? -21.802 -9.025 11.202 1.00 66.75 256 VAL A C 1
ATOM 1999 O O . VAL A 1 256 ? -22.798 -9.680 11.497 1.00 66.75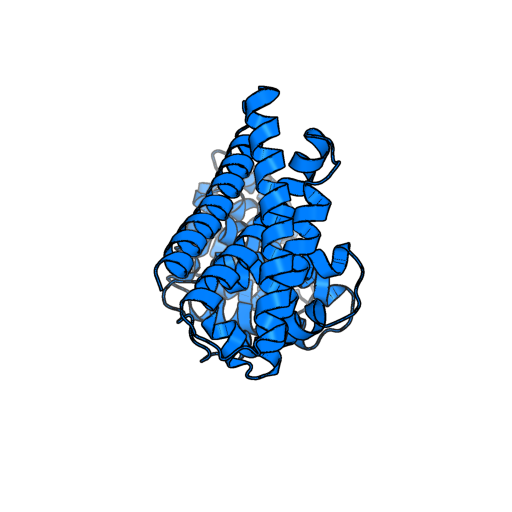 256 VAL A O 1
ATOM 2002 N N . ASN A 1 257 ? -20.948 -9.415 10.257 1.00 68.75 257 ASN A N 1
ATOM 2003 C CA . ASN A 1 257 ? -21.182 -10.601 9.438 1.00 68.75 257 ASN A CA 1
ATOM 2004 C C . ASN A 1 257 ? -21.019 -11.917 10.215 1.00 68.75 257 ASN A C 1
ATOM 2006 O O . ASN A 1 257 ? -21.220 -12.983 9.637 1.00 68.75 257 ASN A O 1
ATOM 2010 N N . GLY A 1 258 ? -20.636 -11.869 11.500 1.00 63.25 258 GLY A N 1
ATOM 2011 C CA . GLY A 1 258 ? -20.466 -13.059 12.334 1.00 63.25 258 GLY A CA 1
ATOM 2012 C C . GLY A 1 258 ? -19.424 -14.030 11.781 1.00 63.25 258 GLY A C 1
ATOM 2013 O O . GLY A 1 258 ? -19.467 -15.214 12.098 1.00 63.25 258 GLY A O 1
ATOM 2014 N N . ALA A 1 259 ? -18.495 -13.538 10.951 1.00 59.78 259 ALA A N 1
ATOM 2015 C CA . ALA A 1 259 ? -17.515 -14.360 10.244 1.00 59.78 259 ALA A CA 1
ATOM 2016 C C . ALA A 1 259 ? -16.583 -15.120 11.203 1.00 59.78 259 ALA A C 1
ATOM 2018 O O . ALA A 1 259 ? -15.894 -16.048 10.784 1.00 59.78 259 ALA A O 1
ATOM 2019 N N . VAL A 1 260 ? -16.565 -14.726 12.484 1.00 62.09 260 VAL A N 1
ATOM 2020 C CA . VAL A 1 260 ? -15.737 -15.302 13.539 1.00 62.09 260 VAL A CA 1
ATOM 2021 C C . VAL A 1 260 ? -16.477 -15.377 14.861 1.00 62.09 260 VAL A C 1
ATOM 2023 O O . VAL A 1 260 ? -17.022 -14.389 15.361 1.00 62.09 260 VAL A O 1
ATOM 2026 N N . GLU A 1 261 ? -16.376 -16.542 15.494 1.00 67.81 261 GLU A N 1
ATOM 2027 C CA . GLU A 1 261 ? -16.724 -16.725 16.896 1.00 67.81 261 GLU A CA 1
ATOM 2028 C C . GLU A 1 261 ? -15.666 -16.068 17.790 1.00 67.81 261 GLU A C 1
ATOM 2030 O O . GLU A 1 261 ? -14.600 -16.617 18.057 1.00 67.81 261 GLU A O 1
ATOM 2035 N N . MET A 1 262 ? -15.955 -14.848 18.238 1.00 72.00 262 MET A N 1
ATOM 2036 C CA . MET A 1 262 ? -15.154 -14.179 19.259 1.00 72.00 262 MET A CA 1
ATOM 2037 C C . MET A 1 262 ? -15.654 -14.519 20.658 1.00 72.00 262 MET A C 1
ATOM 2039 O O . MET A 1 262 ? -16.865 -14.561 20.902 1.00 72.00 262 MET A O 1
ATOM 2043 N N . GLU A 1 263 ? -14.722 -14.640 21.602 1.00 80.81 263 GLU A N 1
ATOM 2044 C CA . GLU A 1 263 ? -15.072 -14.712 23.016 1.00 80.81 263 GLU A CA 1
ATOM 2045 C C . GLU A 1 263 ? -15.769 -13.422 23.464 1.00 80.81 263 GLU A C 1
ATOM 2047 O O . GLU A 1 263 ? -15.403 -12.313 23.061 1.00 80.81 263 GLU A O 1
ATOM 2052 N N . GLU A 1 264 ? -16.729 -13.551 24.378 1.00 80.56 264 GLU A N 1
ATOM 2053 C CA . GLU A 1 264 ? -17.521 -12.423 24.881 1.00 80.56 264 GLU A CA 1
ATOM 2054 C C . GLU A 1 264 ? -16.642 -11.291 25.440 1.00 80.56 264 GLU A C 1
ATOM 2056 O O . GLU A 1 264 ? -16.874 -10.107 25.195 1.00 80.56 264 GLU A O 1
ATOM 2061 N N . LYS A 1 265 ? -15.547 -11.653 26.115 1.00 84.62 265 LYS A N 1
ATOM 2062 C CA . LYS A 1 265 ? -14.574 -10.690 26.640 1.00 84.62 265 LYS A CA 1
ATOM 2063 C C . LYS A 1 265 ? -13.870 -9.903 25.530 1.00 84.62 265 LYS A C 1
ATOM 2065 O O . LYS A 1 265 ? -13.670 -8.699 25.677 1.00 84.62 265 LYS A O 1
ATOM 2070 N N . GLN A 1 266 ? -13.494 -10.561 24.432 1.00 84.06 266 GLN A N 1
ATOM 2071 C CA . GLN A 1 266 ? -12.841 -9.905 23.296 1.00 84.06 266 GLN A CA 1
ATOM 2072 C C . GLN A 1 266 ? -13.810 -8.946 22.598 1.00 84.06 266 GLN A C 1
ATOM 2074 O O . GLN A 1 266 ? -13.426 -7.825 22.268 1.00 84.06 266 GLN A O 1
ATOM 2079 N N . LYS A 1 267 ? -15.082 -9.344 22.449 1.00 81.44 267 LYS A N 1
ATOM 2080 C CA . LYS A 1 267 ? -16.136 -8.476 21.902 1.00 81.44 267 LYS A CA 1
ATOM 2081 C C . LYS A 1 267 ? -16.307 -7.214 22.742 1.00 81.44 267 LYS A C 1
ATOM 2083 O O . LYS A 1 267 ? -16.285 -6.111 22.202 1.00 81.44 267 LYS A O 1
ATOM 2088 N N . GLN A 1 268 ? -16.405 -7.361 24.064 1.00 84.31 268 GLN A N 1
ATOM 2089 C CA . GLN A 1 268 ? -16.548 -6.228 24.982 1.00 84.31 268 GLN A CA 1
ATOM 2090 C C . GLN A 1 268 ? -15.348 -5.275 24.928 1.00 84.31 268 GLN A C 1
ATOM 2092 O O . GLN A 1 268 ? -15.529 -4.058 24.893 1.00 84.31 268 GLN A O 1
ATOM 2097 N N . GLN A 1 269 ? -14.124 -5.811 24.891 1.00 89.12 269 GLN A N 1
ATOM 2098 C CA . GLN A 1 269 ? -12.905 -5.004 24.790 1.00 89.12 269 GLN A CA 1
ATOM 2099 C C . GLN A 1 269 ? -12.844 -4.225 23.476 1.00 89.12 269 GLN A C 1
ATOM 2101 O O . GLN A 1 269 ? -12.567 -3.023 23.490 1.00 89.12 269 GLN A O 1
ATOM 2106 N N . LEU A 1 270 ? -13.124 -4.887 22.354 1.00 88.00 270 LEU A N 1
ATOM 2107 C CA . LEU A 1 270 ? -13.120 -4.254 21.042 1.00 88.00 270 LEU A CA 1
ATOM 2108 C C . LEU A 1 270 ? -14.208 -3.182 20.937 1.00 88.00 270 LEU A C 1
ATOM 2110 O O . LEU A 1 270 ? -13.928 -2.064 20.515 1.00 88.00 270 LEU A O 1
ATOM 2114 N N . TYR A 1 271 ? -15.419 -3.473 21.409 1.00 87.25 271 TYR A N 1
ATOM 2115 C CA . TYR A 1 271 ? -16.519 -2.512 21.438 1.00 87.25 271 TYR A CA 1
ATOM 2116 C C . TYR A 1 271 ? -16.201 -1.279 22.299 1.00 87.25 271 TYR A C 1
ATOM 2118 O O . TYR A 1 271 ? -16.473 -0.150 21.892 1.00 87.25 271 TYR A O 1
ATOM 2126 N N . ALA A 1 272 ? -15.567 -1.461 23.462 1.00 90.81 272 ALA A N 1
ATOM 2127 C CA . ALA A 1 272 ? -15.112 -0.347 24.293 1.00 90.81 272 ALA A CA 1
ATOM 2128 C C . ALA A 1 272 ? -14.040 0.507 23.589 1.00 90.81 272 ALA A C 1
ATOM 2130 O O . ALA A 1 272 ? -14.083 1.737 23.668 1.00 90.81 272 ALA A O 1
ATOM 2131 N N . ALA A 1 273 ? -13.102 -0.125 22.874 1.00 94.25 273 ALA A N 1
ATOM 2132 C CA . ALA A 1 273 ? -12.085 0.579 22.095 1.00 94.25 273 ALA A CA 1
ATOM 2133 C C . ALA A 1 273 ? -12.699 1.375 20.930 1.00 94.25 273 ALA A C 1
ATOM 2135 O O . ALA A 1 273 ? -12.372 2.553 20.765 1.00 94.25 273 ALA A O 1
ATOM 2136 N N . LEU A 1 274 ? -13.635 0.765 20.193 1.00 93.31 274 LEU A N 1
ATOM 2137 C CA . LEU A 1 274 ? -14.385 1.407 19.112 1.00 93.31 274 LEU A CA 1
ATOM 2138 C C . LEU A 1 274 ? -15.163 2.615 19.637 1.00 93.31 274 LEU A C 1
ATOM 2140 O O . LEU A 1 274 ? -15.014 3.705 19.096 1.00 93.31 274 LEU A O 1
ATOM 2144 N N . LYS A 1 275 ? -15.902 2.476 20.746 1.00 92.56 275 LYS A N 1
ATOM 2145 C CA . LYS A 1 275 ? -16.597 3.607 21.387 1.00 92.56 275 LYS A CA 1
ATOM 2146 C C . LYS A 1 275 ? -15.667 4.776 21.693 1.00 92.56 275 LYS A C 1
ATOM 2148 O O . LYS A 1 275 ? -16.025 5.920 21.429 1.00 92.56 275 LYS A O 1
ATOM 2153 N N . GLY A 1 276 ? -14.478 4.497 22.226 1.00 95.38 276 GLY A N 1
ATOM 2154 C CA . GLY A 1 276 ? -13.472 5.529 22.473 1.00 95.38 276 GLY A CA 1
ATOM 2155 C C . GLY A 1 276 ? -13.035 6.235 21.185 1.00 95.38 276 GLY A C 1
ATOM 2156 O O . GLY A 1 276 ? -13.033 7.462 21.130 1.00 95.38 276 GLY A O 1
ATOM 2157 N N . ALA A 1 277 ? -12.712 5.472 20.138 1.00 97.38 277 ALA A N 1
ATOM 2158 C CA . ALA A 1 277 ? -12.290 6.020 18.850 1.00 97.38 277 ALA A CA 1
ATOM 2159 C C . ALA A 1 277 ? -13.391 6.844 18.167 1.00 97.38 277 ALA A C 1
ATOM 2161 O O . ALA A 1 277 ? -13.136 7.958 17.713 1.00 97.38 277 ALA A O 1
ATOM 2162 N N . PHE A 1 278 ? -14.629 6.349 18.153 1.00 96.50 278 PHE A N 1
ATOM 2163 C CA . PHE A 1 278 ? -15.754 7.057 17.542 1.00 96.50 278 PHE A CA 1
ATOM 2164 C C . PHE A 1 278 ? -16.208 8.276 18.341 1.00 96.50 278 PHE A C 1
ATOM 2166 O O . PHE A 1 278 ? -16.678 9.245 17.749 1.00 96.50 278 PHE A O 1
ATOM 2173 N N . ASN A 1 279 ? -16.001 8.296 19.660 1.00 96.31 279 ASN A N 1
ATOM 2174 C CA . ASN A 1 279 ? -16.170 9.517 20.440 1.00 96.31 279 ASN A CA 1
ATOM 2175 C C . ASN A 1 279 ? -15.165 10.602 20.010 1.00 96.31 279 ASN A C 1
ATOM 2177 O O . ASN A 1 279 ? -15.559 11.751 19.831 1.00 96.31 279 ASN A O 1
ATOM 2181 N N . ALA A 1 280 ? -13.895 10.248 19.776 1.00 97.56 280 ALA A N 1
ATOM 2182 C CA . ALA A 1 280 ? -12.902 11.188 19.248 1.00 97.56 280 ALA A CA 1
ATOM 2183 C C . ALA A 1 280 ? -13.283 11.705 17.846 1.00 97.56 280 ALA A C 1
ATOM 2185 O O . ALA A 1 280 ? -13.224 12.907 17.592 1.00 97.56 280 ALA A O 1
ATOM 2186 N N . VAL A 1 281 ? -13.762 10.816 16.968 1.00 97.56 281 VAL A N 1
ATOM 2187 C CA . VAL A 1 281 ? -14.299 11.168 15.639 1.00 97.56 281 VAL A CA 1
ATOM 2188 C C . VAL A 1 281 ? -15.467 12.158 15.739 1.00 97.56 281 VAL A C 1
ATOM 2190 O O . VAL A 1 281 ? -15.483 13.166 15.033 1.00 97.56 281 VAL A O 1
ATOM 2193 N N . LEU A 1 282 ? -16.432 11.904 16.629 1.00 95.88 282 LEU A N 1
ATOM 2194 C CA . LEU A 1 282 ? -17.582 12.785 16.852 1.00 95.88 282 LEU A CA 1
ATOM 2195 C C . LEU A 1 282 ? -17.161 14.167 17.356 1.00 95.88 282 LEU A C 1
ATOM 2197 O O . LEU A 1 282 ? -17.662 15.176 16.862 1.00 95.88 282 LEU A O 1
ATOM 2201 N N . LEU A 1 283 ? -16.240 14.219 18.322 1.00 94.62 283 LEU A N 1
ATOM 2202 C CA . LEU A 1 283 ? -15.729 15.478 18.864 1.00 94.62 283 LEU A CA 1
ATOM 2203 C C . LEU A 1 283 ? -14.994 16.298 17.798 1.00 94.62 283 LEU A C 1
ATOM 2205 O O . LEU A 1 283 ? -15.213 17.504 17.718 1.00 94.62 283 LEU A O 1
ATOM 2209 N N . PHE A 1 284 ? -14.200 15.653 16.940 1.00 95.19 284 PHE A N 1
ATOM 2210 C CA . PHE A 1 284 ? -13.556 16.325 15.812 1.00 95.19 284 PHE A CA 1
ATOM 2211 C C . PHE A 1 284 ? -14.574 16.865 14.794 1.00 95.19 284 PHE A C 1
ATOM 2213 O O . PHE A 1 284 ? -14.499 18.021 14.393 1.00 95.19 284 PHE A O 1
ATOM 2220 N N . LEU A 1 285 ? -15.573 16.077 14.387 1.00 94.12 285 LEU A N 1
ATOM 2221 C CA . LEU A 1 285 ? -16.597 16.569 13.451 1.00 94.12 285 LEU A CA 1
ATOM 2222 C C . LEU A 1 285 ? -17.414 17.727 14.040 1.00 94.12 285 LEU A C 1
ATOM 2224 O O . LEU A 1 285 ? -17.814 18.649 13.320 1.00 94.12 285 LEU A O 1
ATOM 2228 N N . LYS A 1 286 ? -17.634 17.703 15.357 1.00 92.31 286 LYS A N 1
ATOM 2229 C CA . LYS A 1 286 ? -18.264 18.800 16.083 1.00 92.31 286 LYS A CA 1
ATOM 2230 C C . LYS A 1 286 ? -17.403 20.066 16.038 1.00 92.31 286 LYS A C 1
ATOM 2232 O O . LYS A 1 286 ? -17.938 21.107 15.665 1.00 92.31 286 LYS A O 1
ATOM 2237 N N . SER A 1 287 ? -16.098 19.984 16.316 1.00 89.38 287 SER A N 1
ATOM 2238 C CA . SER A 1 287 ? -15.208 21.156 16.244 1.00 89.38 287 SER A CA 1
ATOM 2239 C C . SER A 1 287 ? -15.103 21.722 14.825 1.00 89.38 287 SER A C 1
ATOM 2241 O O . SER A 1 287 ? -15.177 22.933 14.647 1.00 89.38 287 SER A O 1
ATOM 2243 N N . VAL A 1 288 ? -15.068 20.865 13.795 1.00 88.81 288 VAL A N 1
ATOM 2244 C CA . VAL A 1 288 ? -15.141 21.286 12.380 1.00 88.81 288 VAL A CA 1
ATOM 2245 C C . VAL A 1 288 ? -16.395 22.111 12.088 1.00 88.81 288 VAL A C 1
ATOM 2247 O O . VAL A 1 288 ? -16.333 23.088 11.341 1.00 88.81 288 VAL A O 1
ATOM 2250 N N . THR A 1 289 ? -17.525 21.740 12.688 1.00 85.94 289 THR A N 1
ATOM 2251 C CA . THR A 1 289 ? -18.806 22.428 12.492 1.00 85.94 289 THR A CA 1
ATOM 2252 C C . THR A 1 289 ? -18.883 23.740 13.281 1.00 85.94 289 THR A C 1
ATOM 2254 O O . THR A 1 289 ? -19.361 24.743 12.754 1.00 85.94 289 THR A O 1
ATOM 2257 N N . GLU A 1 290 ? -18.429 23.741 14.536 1.00 85.56 290 GLU A N 1
ATOM 2258 C CA . GLU A 1 290 ? -18.551 24.880 15.459 1.00 85.56 290 GLU A CA 1
ATOM 2259 C C . GLU A 1 290 ? -17.530 25.987 15.181 1.00 85.56 290 GLU A C 1
ATOM 2261 O O . GLU A 1 290 ? -17.881 27.166 15.193 1.00 85.56 290 GLU A O 1
ATOM 2266 N N . GLU A 1 291 ? -16.280 25.626 14.892 1.00 79.56 291 GLU A N 1
ATOM 2267 C CA . GLU A 1 291 ? -15.183 26.582 14.697 1.00 79.56 291 GLU A CA 1
ATOM 2268 C C . GLU A 1 291 ? -15.115 27.115 13.255 1.00 79.56 291 GLU A C 1
ATOM 2270 O O . GLU A 1 291 ? -14.256 27.933 12.929 1.00 79.56 291 GLU A O 1
ATOM 2275 N N . MET A 1 292 ? -16.040 26.676 12.387 1.00 67.06 292 MET A N 1
ATOM 2276 C CA . MET A 1 292 ? -16.100 27.009 10.958 1.00 67.06 292 MET A CA 1
ATOM 2277 C C . MET A 1 292 ? -14.735 26.915 10.265 1.00 67.06 292 MET A C 1
ATOM 2279 O O . MET A 1 292 ? -14.404 27.755 9.421 1.00 67.06 292 MET A O 1
ATOM 2283 N N . PHE A 1 293 ? -13.936 25.895 10.606 1.00 71.69 293 PHE A N 1
ATOM 2284 C CA . PHE A 1 293 ? -12.650 25.671 9.955 1.00 71.69 293 PHE A CA 1
ATOM 2285 C C . PHE A 1 293 ? -12.856 25.664 8.442 1.00 71.69 293 PHE A C 1
ATOM 2287 O O . PHE A 1 293 ? -13.615 24.855 7.902 1.00 71.69 293 PHE A O 1
ATOM 2294 N N . HIS A 1 294 ? -12.213 26.607 7.749 1.00 64.12 294 HIS A N 1
ATOM 2295 C CA . HIS A 1 294 ? -12.365 26.726 6.309 1.00 64.12 294 HIS A CA 1
ATOM 2296 C C . HIS A 1 294 ? -11.797 25.473 5.644 1.00 64.12 294 HIS A C 1
ATOM 2298 O O . HIS A 1 294 ? -10.592 25.326 5.454 1.00 64.12 294 HIS A O 1
ATOM 2304 N N . THR A 1 295 ? -12.688 24.582 5.221 1.00 66.06 295 THR A N 1
ATOM 2305 C CA . THR A 1 295 ? -12.388 23.412 4.394 1.00 66.06 295 THR A CA 1
ATOM 2306 C C . THR A 1 295 ? -12.117 23.828 2.945 1.00 66.06 295 THR A C 1
ATOM 2308 O O . THR A 1 295 ? -12.555 23.181 2.006 1.00 66.06 295 THR A O 1
ATOM 2311 N N . SER A 1 296 ? -11.422 24.942 2.715 1.00 70.62 296 SER A N 1
ATOM 2312 C CA . SER A 1 296 ? -11.128 25.443 1.367 1.00 70.62 296 SER A CA 1
ATOM 2313 C C . SER A 1 296 ? -10.116 24.560 0.631 1.00 70.62 296 SER A C 1
ATOM 2315 O O . SER A 1 296 ? -10.125 24.497 -0.598 1.00 70.62 296 SER A O 1
ATOM 2317 N N . ASN A 1 297 ? -9.268 23.837 1.369 1.00 83.50 297 ASN A N 1
ATOM 2318 C CA . ASN A 1 297 ? -8.334 22.870 0.809 1.00 83.50 297 ASN A CA 1
ATOM 2319 C C . ASN A 1 297 ? -9.026 21.524 0.524 1.00 83.50 297 ASN A C 1
ATOM 2321 O O . ASN A 1 297 ? -9.602 20.902 1.418 1.00 83.50 297 ASN A O 1
ATOM 2325 N N . LYS A 1 298 ? -8.885 21.028 -0.712 1.00 87.50 298 LYS A N 1
ATOM 2326 C CA . LYS A 1 298 ? -9.382 19.716 -1.154 1.00 87.50 298 LYS A CA 1
ATOM 2327 C C . LYS A 1 298 ? -8.908 18.564 -0.259 1.00 87.50 298 LYS A C 1
ATOM 2329 O O . LYS A 1 298 ? -9.689 17.661 0.014 1.00 87.50 298 LYS A O 1
ATOM 2334 N N . SER A 1 299 ? -7.660 18.590 0.215 1.00 85.94 299 SER A N 1
ATOM 2335 C CA . SER A 1 299 ? -7.126 17.536 1.096 1.00 85.94 299 SER A CA 1
ATOM 2336 C C . SER A 1 299 ? -7.892 17.469 2.424 1.00 85.94 299 SER A C 1
ATOM 2338 O O . SER A 1 299 ? -8.348 16.408 2.843 1.00 85.94 299 SER A O 1
ATOM 2340 N N . THR A 1 300 ? -8.142 18.632 3.030 1.00 90.00 300 THR A N 1
ATOM 2341 C CA . THR A 1 300 ? -8.950 18.762 4.247 1.00 90.00 300 THR A CA 1
ATOM 2342 C C . THR A 1 300 ? -10.383 18.282 4.024 1.00 90.00 300 THR A C 1
ATOM 2344 O O . THR A 1 300 ? -10.916 17.553 4.855 1.00 90.00 300 THR A O 1
ATOM 2347 N N . GLN A 1 301 ? -11.002 18.630 2.889 1.00 90.69 301 GLN A N 1
ATOM 2348 C CA . GLN A 1 301 ? -12.344 18.144 2.540 1.00 90.69 301 GLN A CA 1
ATOM 2349 C C . GLN A 1 301 ? -12.386 16.617 2.447 1.00 90.69 301 GLN A C 1
ATOM 2351 O O . GLN A 1 301 ? -13.270 15.999 3.034 1.00 90.69 301 GLN A O 1
ATOM 2356 N N . LEU A 1 302 ? -11.418 16.004 1.758 1.00 92.62 302 LEU A N 1
ATOM 2357 C CA . LEU A 1 302 ? -11.331 14.548 1.628 1.00 92.62 302 LEU A CA 1
ATOM 2358 C C . LEU A 1 302 ? -11.181 13.870 2.992 1.00 92.62 302 LEU A C 1
ATOM 2360 O O . LEU A 1 302 ? -11.851 12.870 3.247 1.00 92.62 302 LEU A O 1
ATOM 2364 N N . PHE A 1 303 ? -10.373 14.440 3.888 1.00 95.12 303 PHE A N 1
ATOM 2365 C CA . PHE A 1 303 ? -10.217 13.915 5.241 1.00 95.12 303 PHE A CA 1
ATOM 2366 C C . PHE A 1 303 ? -11.508 14.009 6.070 1.00 95.12 303 PHE A C 1
ATOM 2368 O O . PHE A 1 303 ? -11.907 13.041 6.724 1.00 95.12 303 PHE A O 1
ATOM 2375 N N . VAL A 1 304 ? -12.213 15.143 6.008 1.00 94.00 304 VAL A N 1
ATOM 2376 C CA . VAL A 1 304 ? -13.513 15.306 6.680 1.00 94.00 304 VAL A CA 1
ATOM 2377 C C . VAL A 1 304 ? -14.540 14.326 6.106 1.00 94.00 304 VAL A C 1
ATOM 2379 O O . VAL A 1 304 ? -15.238 13.663 6.870 1.00 94.00 304 VAL A O 1
ATOM 2382 N N . CYS A 1 305 ? -14.591 14.150 4.783 1.00 94.62 305 CYS A N 1
ATOM 2383 C CA . CYS A 1 305 ? -15.449 13.152 4.143 1.00 94.62 305 CYS A CA 1
ATOM 2384 C C . CYS A 1 305 ? -15.122 11.726 4.608 1.00 94.62 305 CYS A C 1
ATOM 2386 O O . CYS A 1 305 ? -16.040 10.974 4.934 1.00 94.62 305 CYS A O 1
ATOM 2388 N N . ALA A 1 306 ? -13.840 11.356 4.688 1.00 96.19 306 ALA A N 1
ATOM 2389 C CA . ALA A 1 306 ? -13.420 10.056 5.210 1.00 96.19 306 ALA A CA 1
ATOM 2390 C C . ALA A 1 306 ? -13.846 9.867 6.675 1.00 96.19 306 ALA A C 1
ATOM 2392 O O . ALA A 1 306 ? -14.315 8.793 7.046 1.00 96.19 306 ALA A O 1
ATOM 2393 N N . THR A 1 307 ? -13.765 10.930 7.477 1.00 96.94 307 THR A N 1
ATOM 2394 C CA . THR A 1 307 ? -14.182 10.926 8.885 1.00 96.94 307 THR A CA 1
ATOM 2395 C C . THR A 1 307 ? -15.702 10.770 9.046 1.00 96.94 307 THR A C 1
ATOM 2397 O O . THR A 1 307 ? -16.169 10.003 9.886 1.00 96.94 307 THR A O 1
ATOM 2400 N N . ILE A 1 308 ? -16.499 11.437 8.205 1.00 95.88 308 ILE A N 1
ATOM 2401 C CA . ILE A 1 308 ? -17.961 11.256 8.168 1.00 95.88 308 ILE A CA 1
ATOM 2402 C C . ILE A 1 308 ? -18.315 9.826 7.741 1.00 95.88 308 ILE A C 1
ATOM 2404 O O . ILE A 1 308 ? -19.205 9.209 8.322 1.00 95.88 308 ILE A O 1
ATOM 2408 N N . ARG A 1 309 ? -17.615 9.288 6.738 1.00 95.69 309 ARG A N 1
ATOM 2409 C CA . ARG A 1 309 ? -17.847 7.945 6.192 1.00 95.69 309 ARG A CA 1
ATOM 2410 C C . ARG A 1 309 ? -17.637 6.852 7.240 1.00 95.69 309 ARG A C 1
ATOM 2412 O O . ARG A 1 309 ? -18.528 6.021 7.409 1.00 95.69 309 ARG A O 1
ATOM 2419 N N . VAL A 1 310 ? -16.530 6.901 7.985 1.00 95.88 310 VAL A N 1
ATOM 2420 C CA . VAL A 1 310 ? -16.254 5.909 9.037 1.00 95.88 310 VAL A CA 1
ATOM 2421 C C . VAL A 1 310 ? -17.257 6.013 10.184 1.00 95.88 310 VAL A C 1
ATOM 2423 O O . VAL A 1 310 ? -17.715 4.991 10.692 1.00 95.88 310 VAL A O 1
ATOM 2426 N N . LEU A 1 311 ? -17.680 7.230 10.553 1.00 95.62 311 LEU A N 1
ATOM 2427 C CA . LEU A 1 311 ? -18.752 7.417 11.532 1.00 95.62 311 LEU A CA 1
ATOM 2428 C C . LEU A 1 311 ? -20.076 6.829 11.027 1.00 95.62 311 LEU A C 1
ATOM 2430 O O . LEU A 1 311 ? -20.785 6.173 11.784 1.00 95.62 311 LEU A O 1
ATOM 2434 N N . GLY A 1 312 ? -20.398 7.033 9.749 1.00 93.00 312 GLY A N 1
ATOM 2435 C CA . GLY A 1 312 ? -21.565 6.432 9.110 1.00 93.00 312 GLY A CA 1
ATOM 2436 C C . GLY A 1 312 ? -21.537 4.904 9.174 1.00 93.00 312 GLY A C 1
ATOM 2437 O O . GLY A 1 312 ? -22.553 4.302 9.514 1.00 93.00 312 GLY A O 1
ATOM 2438 N N . ALA A 1 313 ? -20.373 4.290 8.927 1.00 90.38 313 ALA A N 1
ATOM 2439 C CA . ALA A 1 313 ? -20.186 2.849 9.075 1.00 90.38 313 ALA A CA 1
ATOM 2440 C C . ALA A 1 313 ? -20.447 2.386 10.518 1.00 90.38 313 ALA A C 1
ATOM 2442 O O . ALA A 1 313 ? -21.146 1.404 10.722 1.00 90.38 313 ALA A O 1
ATOM 2443 N N . TRP A 1 314 ? -19.971 3.116 11.527 1.00 90.56 314 TRP A N 1
ATOM 2444 C CA . TRP A 1 314 ? -20.253 2.790 12.929 1.00 90.56 314 TRP A CA 1
ATOM 2445 C C . TRP A 1 314 ? -21.737 2.910 13.303 1.00 90.56 314 TRP A C 1
ATOM 2447 O O . TRP A 1 314 ? -22.301 2.003 13.914 1.00 90.56 314 TRP A O 1
ATOM 2457 N N . LEU A 1 315 ? -22.389 4.013 12.922 1.00 88.69 315 LEU A N 1
ATOM 2458 C CA . LEU A 1 315 ? -23.785 4.287 13.284 1.00 88.69 315 LEU A CA 1
ATOM 2459 C C . LEU A 1 315 ? -24.777 3.341 12.599 1.00 88.69 315 LEU A C 1
ATOM 2461 O O . LEU A 1 315 ? -25.790 2.967 13.201 1.00 88.69 315 LEU A O 1
ATOM 2465 N N . ALA A 1 316 ? -24.500 2.960 11.348 1.00 83.06 316 ALA A N 1
ATOM 2466 C CA . ALA A 1 316 ? -25.291 1.961 10.636 1.00 83.06 316 ALA A CA 1
ATOM 2467 C C . ALA A 1 316 ? -25.352 0.650 11.435 1.00 83.06 316 ALA A C 1
ATOM 2469 O O . ALA A 1 316 ? -26.429 0.073 11.596 1.00 83.06 316 ALA A O 1
ATOM 2470 N N . GLU A 1 317 ? -24.225 0.252 12.027 1.00 74.12 317 GLU A N 1
ATOM 2471 C CA . GLU A 1 317 ? -24.114 -1.011 12.749 1.00 74.12 317 GLU A CA 1
ATOM 2472 C C . GLU A 1 317 ? -24.599 -0.949 14.194 1.00 74.12 317 GLU A C 1
ATOM 2474 O O . GLU A 1 317 ? -25.262 -1.881 14.647 1.00 74.12 317 GLU A O 1
ATOM 2479 N N . GLU A 1 318 ? -24.390 0.158 14.914 1.00 66.50 318 GLU A N 1
ATOM 2480 C CA . GLU A 1 318 ? -25.012 0.343 16.235 1.00 66.50 318 GLU A CA 1
ATOM 2481 C C . GLU A 1 318 ? -26.547 0.254 16.136 1.00 66.50 318 GLU A C 1
ATOM 2483 O O . GLU A 1 318 ? -27.218 -0.293 17.012 1.00 66.50 318 GLU A O 1
ATOM 2488 N N . THR A 1 319 ? -27.117 0.720 15.022 1.00 60.75 319 THR A N 1
ATOM 2489 C CA . THR A 1 319 ? -28.556 0.618 14.754 1.00 60.75 319 THR A CA 1
ATOM 2490 C C . THR A 1 319 ? -28.993 -0.808 14.399 1.00 60.75 319 THR A C 1
ATOM 2492 O O . THR A 1 319 ? -30.102 -1.202 14.763 1.00 60.75 319 THR A O 1
ATOM 2495 N N . ALA A 1 320 ? -28.162 -1.583 13.695 1.00 59.44 320 ALA A N 1
ATOM 2496 C CA . ALA A 1 320 ? -28.445 -2.979 13.359 1.00 59.44 320 ALA A CA 1
ATOM 2497 C C . ALA A 1 320 ? -28.359 -3.891 14.595 1.00 59.44 320 ALA A C 1
ATOM 2499 O O . ALA A 1 320 ? -29.272 -4.678 14.837 1.00 59.44 320 ALA A O 1
ATOM 2500 N N . ALA A 1 321 ? -27.328 -3.717 15.426 1.00 56.22 321 ALA A N 1
ATOM 2501 C CA . ALA A 1 321 ? -27.134 -4.469 16.664 1.00 56.22 321 ALA A CA 1
ATOM 2502 C C . ALA A 1 321 ? -28.217 -4.186 17.719 1.00 56.22 321 ALA A C 1
ATOM 2504 O O . ALA A 1 321 ? -28.591 -5.085 18.457 1.00 56.22 321 ALA A O 1
ATOM 2505 N N . ASN A 1 322 ? -28.764 -2.964 17.767 1.00 52.50 322 ASN A N 1
ATOM 2506 C CA . ASN A 1 322 ? -29.883 -2.621 18.657 1.00 52.50 322 ASN A CA 1
ATOM 2507 C C . ASN A 1 322 ? -31.252 -3.156 18.177 1.00 52.50 322 ASN A C 1
ATOM 2509 O O . ASN A 1 322 ? -32.242 -3.023 18.897 1.00 52.50 322 ASN A O 1
ATOM 2513 N N . LYS A 1 323 ? -31.339 -3.699 16.954 1.00 41.94 323 LYS A N 1
ATOM 2514 C CA . LYS A 1 323 ? -32.561 -4.302 16.387 1.00 41.94 323 LYS A CA 1
ATOM 2515 C C . LYS A 1 323 ? -32.563 -5.836 16.428 1.00 41.94 323 LYS A C 1
ATOM 2517 O O . LYS A 1 323 ? -33.616 -6.413 16.153 1.00 41.94 323 LYS A O 1
ATOM 2522 N N . ALA A 1 324 ? -31.420 -6.462 16.708 1.00 41.28 324 ALA A N 1
ATOM 2523 C CA . ALA A 1 324 ? -31.264 -7.905 16.902 1.00 41.28 324 ALA A CA 1
ATOM 2524 C C . ALA A 1 324 ? -31.447 -8.275 18.381 1.00 41.28 324 ALA A C 1
ATOM 2526 O O . ALA A 1 324 ? -31.965 -9.385 18.635 1.00 41.28 324 ALA A O 1
#

Organism: NCBI:txid1518452

Foldseek 3Di:
DLVVLLVVLQVLLVVLLDDDCVVVCLVCLVVLLCQLPDPVCVVPPVSNNVSSLSNLLSLLLDPVSLVSCLVVVVLLSLLVSLVVPDPCNVSSLSSVLSSCVVVQACSCVVPLVSLLSNLQVLLQCLLPDPDCVVLVSLVSNLSSLSSHYPPDALDQPDPSLVSNLNSLLCQLVDDDDPSSNLSSLLSVLSNCVRNNLNSLCVVPPSSVVSLLSSLLVLLVVLCVLQPPDDPVSNLVCLSSNLSSLSSNLRSLVCVQVPVDDDDPVSVVVSVVSVVSSLVSLVVRLVCCVVVVPPPVDPSSVVSNVSSVVSNVSVVVRVVVVVVD